Protein AF-A0A1F4KHC4-F1 (afdb_monomer)

pLDDT: mean 82.47, std 13.75, range [32.28, 97.25]

Foldseek 3Di:
DDPPDDPPDPPAPQVDWADAAPWIWGAHQVDQQRIWTWDFDDDDPDTDTDTLDTHGDNPVQWDDANRWIWGDDVLWIWIFGDADSDTDTFTERVCSQWAWQHKDPLDPFWIWTWTAGPVPRFIWIWIWGQPPDPHTIYTPDIHGDPDRYWQKEAEPQQWIWGQDQVRWIWIAGSVDDVGDTDIDDDPPGHPQWHWYADNVGIWTDDDHDIGHDDDDD

Structure (mmCIF, N/CA/C/O backbone):
data_AF-A0A1F4KHC4-F1
#
_entry.id   AF-A0A1F4KHC4-F1
#
loop_
_atom_site.group_PDB
_atom_site.id
_atom_site.type_symbol
_atom_site.label_atom_id
_atom_site.label_alt_id
_atom_site.label_comp_id
_atom_site.label_asym_id
_atom_site.label_entity_id
_atom_site.label_seq_id
_atom_site.pdbx_PDB_ins_code
_atom_site.Cartn_x
_atom_site.Cartn_y
_atom_site.Cartn_z
_atom_site.occupancy
_atom_site.B_iso_or_equiv
_atom_site.auth_seq_id
_atom_site.auth_comp_id
_atom_site.auth_asym_id
_atom_site.auth_atom_id
_atom_site.pdbx_PDB_model_num
ATOM 1 N N . MET A 1 1 ? 32.517 -24.350 -32.162 1.00 35.94 1 MET A N 1
ATOM 2 C CA . MET A 1 1 ? 32.656 -23.501 -30.960 1.00 35.94 1 MET A CA 1
ATOM 3 C C . MET A 1 1 ? 31.493 -22.526 -30.949 1.00 35.94 1 MET A C 1
ATOM 5 O O . MET A 1 1 ? 31.510 -21.567 -31.705 1.00 35.94 1 MET A O 1
ATOM 9 N N . SER A 1 2 ? 30.433 -22.849 -30.208 1.00 32.28 2 SER A N 1
ATOM 10 C CA . SER A 1 2 ? 29.243 -22.002 -30.092 1.00 32.28 2 SER A CA 1
ATOM 11 C C . SER A 1 2 ? 29.468 -21.023 -28.950 1.00 32.28 2 SER A C 1
ATOM 13 O O . SER A 1 2 ? 29.663 -21.449 -27.815 1.00 32.28 2 SER A O 1
ATOM 15 N N . THR A 1 3 ? 29.469 -19.733 -29.260 1.00 36.00 3 THR A N 1
ATOM 16 C CA . THR A 1 3 ? 29.490 -18.647 -28.284 1.00 36.00 3 THR A CA 1
ATOM 17 C C . THR A 1 3 ? 28.179 -18.666 -27.506 1.00 36.00 3 THR A C 1
ATOM 19 O O . THR A 1 3 ? 27.123 -18.272 -28.000 1.00 36.00 3 THR A O 1
ATOM 22 N N . THR A 1 4 ? 28.231 -19.179 -26.280 1.00 36.19 4 THR A N 1
ATOM 23 C CA . THR A 1 4 ? 27.180 -19.015 -25.278 1.00 36.19 4 THR A CA 1
ATOM 24 C C . THR A 1 4 ? 27.017 -17.515 -25.052 1.00 36.19 4 THR A C 1
ATOM 26 O O . THR A 1 4 ? 27.843 -16.891 -24.394 1.00 36.19 4 THR A O 1
ATOM 29 N N . LYS A 1 5 ? 25.997 -16.911 -25.677 1.00 40.94 5 LYS A N 1
ATOM 30 C CA . LYS A 1 5 ? 25.562 -15.549 -25.359 1.00 40.94 5 LYS A CA 1
ATOM 31 C C . LY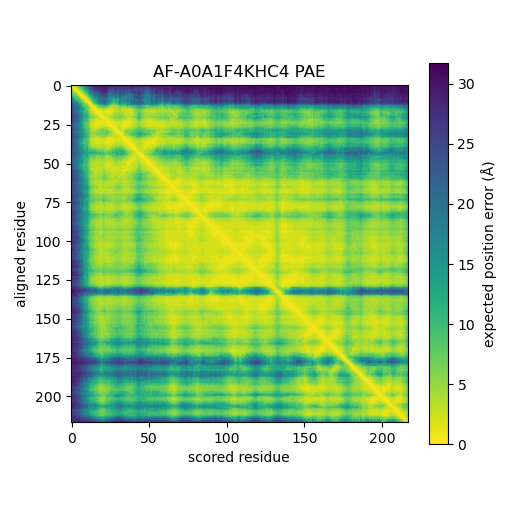S A 1 5 ? 25.334 -15.492 -23.859 1.00 40.94 5 LYS A C 1
ATOM 33 O O . LYS A 1 5 ? 24.564 -16.302 -23.348 1.00 40.94 5 LYS A O 1
ATOM 38 N N . ASP A 1 6 ? 26.015 -14.554 -23.213 1.00 37.38 6 ASP A N 1
ATOM 39 C CA . ASP A 1 6 ? 25.911 -14.237 -21.798 1.00 37.38 6 ASP A CA 1
ATOM 40 C C . ASP A 1 6 ? 24.452 -14.290 -21.338 1.00 37.38 6 ASP A C 1
ATOM 42 O O . ASP A 1 6 ? 23.679 -13.341 -21.507 1.00 37.38 6 ASP A O 1
ATOM 46 N N . ALA A 1 7 ? 24.064 -15.416 -20.740 1.00 39.28 7 ALA A N 1
ATOM 47 C CA . ALA A 1 7 ? 22.959 -15.414 -19.812 1.00 39.28 7 ALA A CA 1
ATOM 48 C C . ALA A 1 7 ? 23.415 -14.453 -18.719 1.00 39.28 7 ALA A C 1
ATOM 50 O O . ALA A 1 7 ? 24.353 -14.763 -17.986 1.00 39.28 7 ALA A O 1
ATOM 51 N N . LYS A 1 8 ? 22.826 -13.252 -18.682 1.00 39.12 8 LYS A N 1
ATOM 52 C CA . LYS A 1 8 ? 22.988 -12.310 -17.5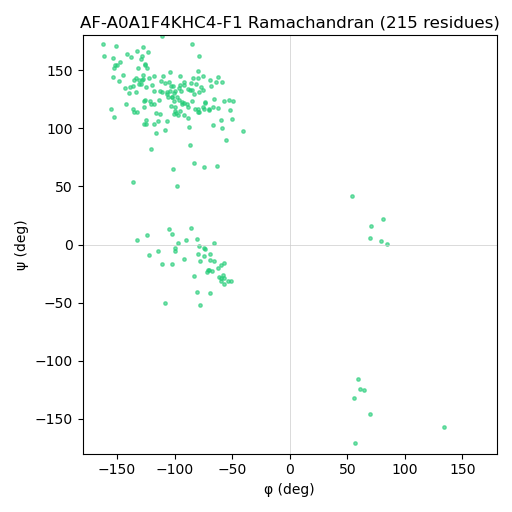77 1.00 39.12 8 LYS A CA 1
ATOM 53 C C . LYS A 1 8 ? 22.582 -13.055 -16.308 1.00 39.12 8 LYS A C 1
ATOM 55 O O . LYS A 1 8 ? 21.407 -13.096 -15.960 1.00 39.12 8 LYS A O 1
ATOM 60 N N . LEU A 1 9 ? 23.555 -13.704 -15.672 1.00 41.94 9 LEU A N 1
ATOM 61 C CA . LEU A 1 9 ? 23.448 -14.257 -14.335 1.00 41.94 9 LEU A CA 1
ATOM 62 C C . LEU A 1 9 ? 22.888 -13.133 -13.476 1.00 41.94 9 LEU A C 1
ATOM 64 O O . LEU A 1 9 ? 23.451 -12.038 -13.490 1.00 41.94 9 LEU A O 1
ATOM 68 N N . LEU A 1 10 ? 21.756 -13.381 -12.813 1.00 41.91 10 LEU A N 1
ATOM 69 C CA . LEU A 1 10 ? 21.112 -12.420 -11.922 1.00 41.91 10 LEU A CA 1
ATOM 70 C C . LEU A 1 10 ? 22.177 -11.884 -10.952 1.00 41.91 10 LEU A C 1
ATOM 72 O O . LEU A 1 10 ? 22.625 -12.636 -10.083 1.00 41.91 10 LEU A O 1
ATOM 76 N N . PRO A 1 11 ? 22.624 -10.621 -11.080 1.00 45.62 11 PRO A N 1
ATOM 77 C CA . PRO A 1 11 ? 23.615 -10.070 -10.180 1.00 45.62 11 PRO A CA 1
ATOM 78 C C . PRO A 1 11 ? 22.859 -9.595 -8.945 1.00 45.62 11 PRO A C 1
ATOM 80 O O . PRO A 1 11 ? 22.651 -8.403 -8.745 1.00 45.62 11 PRO A O 1
ATOM 83 N N . SER A 1 12 ? 22.342 -10.514 -8.138 1.00 52.56 12 SER A N 1
ATOM 84 C CA . SER A 1 12 ? 21.669 -10.105 -6.915 1.00 52.56 12 SER A CA 1
ATOM 85 C C . SER A 1 12 ? 21.751 -11.185 -5.859 1.00 52.56 12 SER A C 1
ATOM 87 O O . SER A 1 12 ? 21.047 -12.192 -5.922 1.00 52.56 12 SER A O 1
ATOM 89 N N . LEU A 1 13 ? 22.537 -10.902 -4.823 1.00 63.91 13 LEU A N 1
ATOM 90 C CA . LEU A 1 13 ? 22.270 -11.364 -3.465 1.00 63.91 13 LEU A CA 1
ATOM 91 C C . LEU A 1 13 ? 20.944 -10.725 -3.013 1.00 63.91 13 LEU A C 1
ATOM 93 O O . LEU A 1 13 ? 20.928 -9.808 -2.194 1.00 63.91 13 LEU A O 1
ATOM 97 N N . ALA A 1 14 ? 19.834 -11.121 -3.640 1.00 66.50 14 ALA A N 1
ATOM 98 C CA . ALA A 1 14 ? 18.511 -10.672 -3.253 1.00 66.50 14 ALA A CA 1
ATOM 99 C C . ALA A 1 14 ? 18.275 -11.166 -1.828 1.00 66.50 14 ALA A C 1
ATOM 101 O O . ALA A 1 14 ? 18.293 -12.365 -1.563 1.00 66.50 14 ALA A O 1
ATOM 102 N N . GLN A 1 15 ? 18.100 -10.234 -0.903 1.00 76.00 15 GLN A N 1
ATOM 103 C CA . GLN A 1 15 ? 17.900 -10.564 0.506 1.00 76.00 15 GLN A CA 1
ATOM 104 C C . GLN A 1 15 ? 16.440 -10.904 0.783 1.00 76.00 15 GLN A C 1
ATOM 106 O O . GLN A 1 15 ? 16.130 -11.640 1.716 1.00 76.00 15 GLN A O 1
ATOM 111 N N . ARG A 1 16 ? 15.534 -10.343 -0.023 1.00 79.44 16 ARG A N 1
ATOM 112 C CA . ARG A 1 16 ? 14.096 -10.527 0.114 1.00 79.44 16 ARG A CA 1
ATOM 113 C C . ARG A 1 16 ? 13.425 -10.462 -1.250 1.00 79.44 16 ARG A C 1
ATOM 115 O O . ARG A 1 16 ? 13.773 -9.620 -2.077 1.00 79.44 16 ARG A O 1
ATOM 122 N N . LEU A 1 17 ? 12.432 -11.322 -1.446 1.00 84.69 17 LEU A N 1
ATOM 123 C CA . LEU A 1 17 ? 11.448 -11.186 -2.513 1.00 84.69 17 LEU A CA 1
ATOM 124 C C . LEU A 1 17 ? 10.204 -10.509 -1.947 1.00 84.69 17 LEU A C 1
ATOM 126 O O . LEU A 1 17 ? 9.748 -10.844 -0.851 1.00 84.69 17 LEU A O 1
ATOM 130 N N . VAL A 1 18 ? 9.683 -9.536 -2.680 1.00 82.25 18 VAL A N 1
ATOM 131 C CA . VAL A 1 18 ? 8.473 -8.803 -2.316 1.00 82.25 18 VAL A CA 1
ATOM 132 C C . VAL A 1 18 ? 7.551 -8.761 -3.516 1.00 82.25 18 VAL A C 1
ATOM 134 O O . VAL A 1 18 ? 7.991 -8.634 -4.657 1.00 82.25 18 VAL A O 1
ATOM 137 N N . THR A 1 19 ? 6.262 -8.892 -3.261 1.00 77.69 19 THR A N 1
ATOM 138 C CA . THR A 1 19 ? 5.235 -8.697 -4.275 1.00 77.69 19 THR A CA 1
ATOM 139 C C . THR A 1 19 ? 4.639 -7.322 -4.078 1.00 77.69 19 THR A C 1
ATOM 141 O O . THR A 1 19 ? 4.332 -6.959 -2.947 1.00 77.69 19 THR A O 1
ATOM 144 N N . PHE A 1 20 ? 4.435 -6.587 -5.164 1.00 76.75 20 PHE A N 1
ATOM 145 C CA . PHE A 1 20 ? 3.538 -5.442 -5.156 1.00 76.75 20 PHE A CA 1
ATOM 146 C C . PHE A 1 20 ? 2.408 -5.709 -6.143 1.00 76.75 20 PHE A C 1
ATOM 148 O O . PHE A 1 20 ? 2.602 -5.651 -7.359 1.00 76.75 20 PHE A O 1
ATOM 155 N N . GLY A 1 21 ? 1.234 -6.061 -5.619 1.00 71.69 21 GLY A N 1
ATOM 156 C CA . GLY A 1 21 ? 0.147 -6.576 -6.451 1.00 71.69 21 GLY A CA 1
ATOM 157 C C . GLY A 1 21 ? 0.568 -7.865 -7.167 1.00 71.69 21 GLY A C 1
ATOM 158 O O . GLY A 1 21 ? 1.004 -8.816 -6.524 1.00 71.69 21 GLY A O 1
ATOM 159 N N . ASN A 1 22 ? 0.465 -7.888 -8.497 1.00 73.62 22 ASN A N 1
ATOM 160 C CA . ASN A 1 22 ? 0.824 -9.032 -9.346 1.00 73.62 22 ASN A CA 1
ATOM 161 C C . ASN A 1 22 ? 2.290 -9.023 -9.833 1.00 73.62 22 ASN A C 1
ATOM 163 O O . ASN A 1 22 ? 2.680 -9.890 -10.614 1.00 73.62 22 ASN A O 1
ATOM 167 N N . ARG A 1 23 ? 3.106 -8.056 -9.396 1.00 82.75 23 ARG A N 1
ATOM 168 C CA . ARG A 1 23 ? 4.507 -7.903 -9.816 1.00 82.75 23 ARG A CA 1
ATOM 169 C C . ARG A 1 23 ? 5.453 -8.404 -8.728 1.00 82.75 23 ARG A C 1
ATOM 171 O O . ARG A 1 23 ? 5.263 -8.101 -7.548 1.00 82.75 23 ARG A O 1
ATOM 178 N N . LEU A 1 24 ? 6.483 -9.146 -9.131 1.00 87.06 24 LEU A N 1
ATOM 179 C CA . LEU A 1 24 ? 7.512 -9.686 -8.244 1.00 87.06 24 LEU A CA 1
ATOM 180 C C . LEU A 1 24 ? 8.766 -8.814 -8.292 1.00 87.06 24 LEU A C 1
ATOM 182 O O . LEU A 1 24 ? 9.274 -8.500 -9.367 1.00 87.06 24 LEU A O 1
ATOM 186 N N . PHE A 1 25 ? 9.299 -8.472 -7.125 1.00 88.06 25 PHE A N 1
ATOM 187 C CA . PHE A 1 25 ? 10.515 -7.687 -6.990 1.00 88.06 25 PHE A CA 1
ATOM 188 C C . PHE A 1 25 ? 11.523 -8.383 -6.077 1.00 88.06 25 PHE A C 1
ATOM 190 O O . PHE A 1 25 ? 11.174 -8.954 -5.044 1.00 88.06 25 PHE A O 1
ATOM 197 N N . ALA A 1 26 ? 12.796 -8.281 -6.436 1.00 88.69 26 ALA A N 1
ATOM 198 C CA . ALA A 1 26 ? 13.925 -8.564 -5.570 1.00 88.69 26 ALA A CA 1
ATOM 199 C C . ALA A 1 26 ? 14.412 -7.276 -4.906 1.00 88.69 26 ALA A C 1
ATOM 201 O O . ALA A 1 26 ? 14.653 -6.268 -5.575 1.00 88.69 26 ALA A O 1
ATOM 202 N N . VAL A 1 27 ? 14.603 -7.344 -3.590 1.00 85.56 27 VAL A N 1
ATOM 203 C CA . VAL A 1 27 ? 15.218 -6.284 -2.795 1.00 85.56 27 VAL A CA 1
ATOM 204 C C . VAL A 1 27 ? 16.667 -6.659 -2.481 1.00 85.56 27 VAL A C 1
ATOM 206 O O . VAL A 1 27 ? 16.944 -7.739 -1.952 1.00 85.56 27 VAL A O 1
ATOM 209 N N . ASN A 1 28 ? 17.595 -5.757 -2.793 1.00 84.94 28 ASN A N 1
ATOM 210 C CA . ASN A 1 28 ? 19.027 -5.897 -2.548 1.00 84.94 28 ASN A CA 1
ATOM 211 C C . ASN A 1 28 ? 19.547 -4.682 -1.763 1.00 84.94 28 ASN A C 1
ATOM 213 O O . ASN A 1 28 ? 19.759 -3.617 -2.336 1.00 84.94 28 ASN A O 1
ATOM 217 N N . ALA A 1 29 ? 19.801 -4.836 -0.460 1.00 75.44 29 ALA A N 1
ATOM 218 C CA . ALA A 1 29 ? 20.296 -3.733 0.367 1.00 75.44 29 ALA A CA 1
ATOM 219 C C . ALA A 1 29 ? 21.769 -3.359 0.144 1.00 75.44 29 ALA A C 1
ATOM 221 O O . ALA A 1 29 ? 22.242 -2.408 0.759 1.00 75.44 29 ALA A O 1
ATOM 222 N N . HIS A 1 30 ? 22.500 -4.095 -0.694 1.00 76.94 30 HIS A N 1
ATOM 223 C CA . HIS A 1 30 ? 23.903 -3.819 -1.015 1.00 76.94 30 HIS A CA 1
ATOM 224 C C . HIS A 1 30 ? 24.079 -3.147 -2.381 1.00 76.94 30 HIS A C 1
ATOM 226 O O . HIS A 1 30 ? 25.202 -3.028 -2.865 1.00 76.94 30 HIS A O 1
ATOM 232 N N . SER A 1 31 ? 22.985 -2.726 -3.016 1.00 77.69 31 SER A N 1
ATOM 233 C CA . SER A 1 31 ? 23.010 -2.026 -4.296 1.00 77.69 31 SER A CA 1
ATOM 234 C C . SER A 1 31 ? 22.334 -0.667 -4.175 1.00 77.69 31 SER A C 1
ATOM 236 O O . SER A 1 31 ? 21.315 -0.511 -3.505 1.00 77.69 31 SER A O 1
ATOM 238 N N . ASP A 1 32 ? 22.891 0.305 -4.887 1.00 70.38 32 ASP A N 1
ATOM 239 C CA . ASP A 1 32 ? 22.252 1.582 -5.183 1.00 70.38 32 ASP A CA 1
ATOM 240 C C . ASP A 1 32 ? 20.935 1.394 -5.952 1.00 70.38 32 ASP A C 1
ATOM 242 O O . ASP A 1 32 ? 20.012 2.174 -5.751 1.00 70.38 32 ASP A O 1
ATOM 246 N N . ARG A 1 33 ? 20.808 0.322 -6.749 1.00 73.56 33 ARG A N 1
ATOM 247 C CA . ARG A 1 33 ? 19.589 -0.141 -7.435 1.00 73.56 33 ARG A CA 1
ATOM 248 C C . ARG A 1 33 ? 18.887 -1.267 -6.677 1.00 73.56 33 ARG A C 1
ATOM 250 O O . ARG A 1 33 ? 18.579 -2.326 -7.229 1.00 73.56 33 ARG A O 1
ATOM 257 N N . GLY A 1 34 ? 18.660 -1.042 -5.389 1.00 81.94 34 GLY A N 1
ATOM 258 C CA . GLY A 1 34 ? 18.196 -2.063 -4.459 1.00 81.94 34 GLY A CA 1
ATOM 259 C C 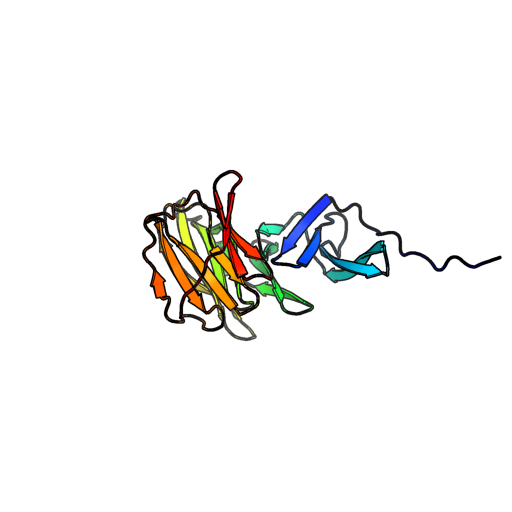. GLY A 1 34 ? 16.791 -2.624 -4.689 1.00 81.94 34 GLY A C 1
ATOM 260 O O . GLY A 1 34 ? 16.385 -3.474 -3.906 1.00 81.94 34 GLY A O 1
ATOM 261 N N . LEU A 1 35 ? 16.048 -2.204 -5.720 1.00 87.56 35 LEU A N 1
ATOM 262 C CA . LEU A 1 35 ? 14.750 -2.774 -6.091 1.00 87.56 35 LEU A CA 1
ATOM 263 C C . LEU A 1 35 ? 14.770 -3.187 -7.563 1.00 87.56 35 LEU A C 1
ATOM 265 O O . LEU A 1 35 ? 14.940 -2.349 -8.445 1.00 87.56 35 LEU A O 1
ATOM 269 N N . THR A 1 36 ? 14.585 -4.475 -7.830 1.00 88.38 36 THR A N 1
ATOM 270 C CA . THR A 1 36 ? 14.615 -5.049 -9.181 1.00 88.38 36 THR A CA 1
ATOM 271 C C . THR A 1 36 ? 13.335 -5.818 -9.456 1.00 88.38 36 THR A C 1
ATOM 273 O O . THR A 1 36 ? 13.012 -6.732 -8.709 1.00 88.38 36 THR A O 1
ATOM 276 N N . GLU A 1 37 ? 12.614 -5.482 -10.521 1.00 90.00 37 GLU A N 1
ATOM 277 C CA . GLU A 1 37 ? 11.453 -6.257 -10.964 1.00 90.00 37 GLU A CA 1
ATOM 278 C C . GLU A 1 37 ? 11.900 -7.505 -11.724 1.00 90.00 37 GLU A C 1
ATOM 280 O O . GLU A 1 37 ? 12.718 -7.438 -12.650 1.00 90.00 37 GLU A O 1
ATOM 285 N N . ILE A 1 38 ? 11.318 -8.637 -11.340 1.00 89.31 38 ILE A N 1
ATOM 286 C CA . ILE A 1 38 ? 11.514 -9.934 -11.973 1.00 89.31 38 ILE A CA 1
ATOM 287 C C . ILE A 1 38 ? 10.320 -10.189 -12.892 1.00 89.31 38 ILE A C 1
ATOM 289 O O . ILE A 1 38 ? 9.182 -10.280 -12.430 1.00 89.31 38 ILE A O 1
ATOM 293 N N . ALA A 1 39 ? 10.584 -10.325 -14.188 1.00 87.19 39 ALA A N 1
ATOM 294 C CA . ALA A 1 39 ? 9.620 -10.850 -15.142 1.00 87.19 39 ALA A CA 1
ATOM 295 C C . ALA A 1 39 ? 9.665 -12.382 -15.142 1.00 87.19 39 ALA A C 1
ATOM 297 O O . ALA A 1 39 ? 10.724 -12.998 -14.985 1.00 87.19 39 ALA A O 1
ATOM 298 N N . VAL A 1 40 ? 8.486 -12.982 -15.293 1.00 85.62 40 VAL A N 1
ATOM 299 C CA . VAL A 1 40 ? 8.287 -14.428 -15.365 1.00 85.62 40 VAL A CA 1
ATOM 300 C C . VAL A 1 40 ? 7.732 -14.727 -16.749 1.00 85.62 40 VAL A C 1
ATOM 302 O O . VAL A 1 40 ? 6.533 -14.592 -16.985 1.00 85.62 40 VAL A O 1
ATOM 305 N N . ASP A 1 41 ? 8.617 -15.098 -17.668 1.00 82.75 41 ASP A N 1
ATOM 306 C CA . ASP A 1 41 ? 8.282 -15.257 -19.079 1.00 82.75 41 ASP A CA 1
ATOM 307 C C . ASP A 1 41 ? 8.208 -16.750 -19.448 1.00 82.75 41 ASP A C 1
ATOM 309 O O . ASP A 1 41 ? 9.166 -17.497 -19.202 1.00 82.75 41 ASP A O 1
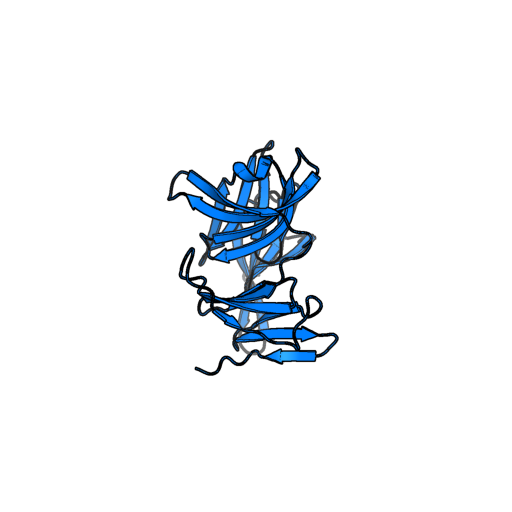ATOM 313 N N . PRO A 1 42 ? 7.102 -17.226 -20.049 1.00 82.69 42 PRO A N 1
ATOM 314 C CA . PRO A 1 42 ? 7.044 -18.572 -20.600 1.00 82.69 42 PRO A CA 1
ATOM 315 C C . PRO A 1 42 ? 7.862 -18.638 -21.898 1.00 82.69 42 PRO A C 1
ATOM 317 O O . PRO A 1 42 ? 7.588 -17.932 -22.867 1.00 82.69 42 PRO A O 1
ATOM 320 N N . MET A 1 43 ? 8.856 -19.521 -21.941 1.00 81.75 43 MET A N 1
ATOM 321 C CA . MET A 1 43 ? 9.698 -19.786 -23.107 1.00 81.75 43 MET A CA 1
ATOM 322 C C . MET A 1 43 ? 9.567 -21.260 -23.512 1.00 81.75 43 MET A C 1
ATOM 324 O O . MET A 1 43 ? 10.371 -22.119 -23.141 1.00 81.75 43 MET A O 1
ATOM 328 N N . GLY A 1 44 ? 8.507 -21.560 -24.269 1.00 84.19 44 GLY A N 1
ATOM 329 C CA . GLY A 1 44 ? 8.150 -22.931 -24.640 1.00 84.19 44 GLY A CA 1
ATOM 330 C C . GLY A 1 44 ? 7.763 -23.755 -23.402 1.00 84.19 44 GLY A C 1
ATOM 331 O O . GLY A 1 44 ? 6.880 -23.324 -22.664 1.00 84.19 44 GLY A O 1
ATOM 332 N N . PRO A 1 45 ? 8.396 -24.917 -23.143 1.00 87.56 45 PRO A N 1
ATOM 333 C CA . PRO A 1 45 ? 8.126 -25.718 -21.945 1.00 87.56 45 PRO A CA 1
ATOM 334 C C . PRO A 1 45 ? 8.815 -25.184 -20.676 1.00 87.56 45 PRO A C 1
ATOM 336 O O . PRO A 1 45 ? 8.681 -25.786 -19.612 1.00 87.56 45 PRO A O 1
ATOM 339 N N . HIS A 1 46 ? 9.586 -24.098 -20.769 1.00 83.06 46 HIS A N 1
ATOM 340 C CA . HIS A 1 46 ? 10.360 -23.556 -19.657 1.00 83.06 46 HIS A CA 1
ATOM 341 C C . HIS A 1 46 ? 9.789 -22.225 -19.173 1.00 83.06 46 HIS A C 1
ATOM 343 O O . HIS A 1 46 ? 9.352 -21.403 -19.972 1.00 83.06 46 HIS A O 1
ATOM 349 N N . THR A 1 47 ? 9.870 -21.982 -17.868 1.00 84.88 47 THR A N 1
ATOM 350 C CA . THR A 1 47 ? 9.665 -20.653 -17.285 1.00 84.88 47 THR A CA 1
ATOM 351 C C . THR A 1 47 ? 11.024 -20.001 -17.091 1.00 84.88 47 THR A C 1
ATOM 353 O O . THR A 1 47 ? 11.893 -20.569 -16.427 1.00 84.88 47 THR A O 1
ATOM 356 N N . VAL A 1 48 ? 11.214 -18.817 -17.665 1.00 85.81 48 VAL A N 1
ATOM 357 C CA . VAL A 1 48 ? 12.446 -18.040 -17.528 1.00 85.81 48 VAL A CA 1
ATOM 358 C C . VAL A 1 48 ? 12.179 -16.854 -16.612 1.00 85.81 48 VAL A C 1
ATOM 360 O O . VAL A 1 48 ? 11.205 -16.127 -16.787 1.00 85.81 48 VAL A O 1
ATOM 363 N N . LEU A 1 49 ? 13.058 -16.661 -15.629 1.00 85.75 49 LEU A N 1
ATOM 364 C CA . LEU A 1 49 ? 13.074 -15.461 -14.800 1.00 85.75 49 LEU A CA 1
ATOM 365 C C . LEU A 1 49 ? 14.056 -14.467 -15.409 1.00 85.75 49 LEU A C 1
ATOM 367 O O . LEU A 1 49 ? 15.233 -14.788 -15.590 1.00 85.75 49 LEU A O 1
ATOM 371 N N . SER A 1 50 ? 13.581 -13.268 -15.724 1.00 85.88 50 SER A N 1
ATOM 372 C CA . SER A 1 50 ? 14.398 -12.206 -16.303 1.00 85.88 50 SER A CA 1
ATOM 373 C C . SER A 1 50 ? 14.289 -10.927 -15.473 1.00 85.88 50 SER A C 1
ATOM 375 O O . SER A 1 50 ? 13.327 -10.715 -14.736 1.00 85.88 50 SER A O 1
ATOM 377 N N . VAL A 1 51 ? 15.308 -10.069 -15.544 1.00 86.81 51 VAL A N 1
ATOM 378 C CA . VAL A 1 51 ? 15.231 -8.732 -14.942 1.00 86.81 51 VAL A CA 1
ATOM 379 C C . VAL A 1 51 ? 14.506 -7.819 -15.913 1.00 86.81 51 VAL A C 1
ATOM 381 O O . VAL A 1 51 ? 15.026 -7.551 -16.997 1.00 86.81 51 VAL A O 1
ATOM 384 N N . ARG A 1 52 ? 13.342 -7.308 -15.506 1.00 85.88 52 ARG A N 1
ATOM 385 C CA . ARG A 1 52 ? 12.589 -6.345 -16.313 1.00 85.88 52 ARG A CA 1
ATOM 386 C C . ARG A 1 52 ? 13.194 -4.949 -16.207 1.00 85.88 52 ARG A C 1
ATOM 388 O O . ARG A 1 52 ? 13.500 -4.328 -17.220 1.00 85.88 52 ARG A O 1
ATOM 395 N N . ALA A 1 53 ? 13.387 -4.472 -14.979 1.00 86.94 53 ALA A N 1
ATOM 396 C CA . ALA A 1 53 ? 13.967 -3.167 -14.675 1.00 86.94 53 ALA A CA 1
ATOM 397 C C . ALA A 1 53 ? 14.473 -3.110 -13.223 1.00 86.94 53 ALA A C 1
ATOM 399 O O . ALA A 1 53 ? 14.064 -3.914 -12.385 1.00 86.94 53 ALA A O 1
ATOM 400 N N . SER A 1 54 ? 15.340 -2.139 -12.923 1.00 86.56 54 SER A N 1
ATOM 401 C CA . SER A 1 54 ? 15.837 -1.878 -11.566 1.00 86.56 54 SER A CA 1
ATOM 402 C C . SER A 1 54 ? 15.810 -0.385 -11.261 1.00 86.56 54 SER A C 1
ATOM 404 O O . SER A 1 54 ? 16.162 0.428 -12.119 1.00 86.56 54 SER A O 1
ATOM 406 N N . TRP A 1 55 ? 15.456 -0.032 -10.027 1.00 85.81 55 TRP A N 1
ATOM 407 C CA . TRP A 1 55 ? 15.336 1.349 -9.561 1.00 85.81 55 TRP A CA 1
ATOM 408 C C . TRP A 1 55 ? 16.213 1.611 -8.341 1.00 85.81 55 TRP A C 1
ATOM 410 O O . TRP A 1 55 ? 16.453 0.690 -7.551 1.00 85.81 55 TRP A O 1
ATOM 420 N N . PRO A 1 56 ? 16.656 2.868 -8.152 1.00 82.12 56 PRO A N 1
ATOM 421 C CA . PRO A 1 56 ? 17.280 3.272 -6.910 1.00 82.12 56 PRO A CA 1
ATOM 422 C C . PRO A 1 56 ? 16.358 3.036 -5.716 1.00 82.12 56 PRO A C 1
ATOM 424 O O . PRO A 1 56 ? 15.230 3.526 -5.695 1.00 82.12 56 PRO A O 1
ATOM 427 N N . PHE A 1 57 ? 16.826 2.267 -4.735 1.00 83.44 57 PHE A N 1
ATOM 428 C CA . PHE A 1 57 ? 16.033 1.917 -3.559 1.00 83.44 57 PHE A CA 1
ATOM 429 C C . PHE A 1 57 ? 16.939 1.589 -2.379 1.00 83.44 57 PHE A C 1
ATOM 431 O O . PHE A 1 57 ? 17.690 0.613 -2.397 1.00 83.44 57 PHE A O 1
ATOM 438 N N . LEU A 1 58 ? 16.848 2.401 -1.330 1.00 81.94 58 LEU A N 1
ATOM 439 C CA . LEU A 1 58 ? 17.616 2.212 -0.107 1.00 81.94 58 LEU A CA 1
ATOM 440 C C . LEU A 1 58 ? 16.862 1.261 0.819 1.00 81.94 58 LEU A C 1
ATOM 442 O O . LEU A 1 58 ? 16.114 1.688 1.697 1.00 81.94 58 LEU A O 1
ATOM 446 N N . ALA A 1 59 ? 17.060 -0.042 0.621 1.00 80.81 59 ALA A N 1
ATOM 447 C CA . ALA A 1 59 ? 16.323 -1.075 1.347 1.00 80.81 59 ALA A CA 1
ATOM 448 C C . ALA A 1 59 ? 16.458 -0.972 2.877 1.00 80.81 59 ALA A C 1
ATOM 450 O O . ALA A 1 59 ? 15.498 -1.236 3.589 1.00 80.81 59 ALA A O 1
ATOM 451 N N . GLN A 1 60 ? 17.619 -0.545 3.386 1.00 81.94 60 GLN A N 1
ATOM 452 C CA . GLN A 1 60 ? 17.849 -0.389 4.832 1.00 81.94 60 GLN A CA 1
ATOM 453 C C . GLN A 1 60 ? 17.083 0.791 5.445 1.00 81.94 60 GLN A C 1
ATOM 455 O O . GLN A 1 60 ? 16.841 0.809 6.647 1.00 81.94 60 GLN A O 1
ATOM 460 N N . ALA A 1 61 ? 16.704 1.768 4.621 1.00 84.00 61 ALA A N 1
ATOM 461 C CA . ALA A 1 61 ? 15.948 2.953 5.017 1.00 84.00 61 ALA A CA 1
ATOM 462 C C . ALA A 1 61 ? 14.475 2.868 4.580 1.00 84.00 61 ALA A C 1
ATOM 464 O O . ALA A 1 61 ? 13.771 3.877 4.575 1.00 84.00 61 ALA A O 1
ATOM 465 N N . SER A 1 62 ? 14.021 1.678 4.171 1.00 88.50 62 SER A N 1
ATOM 466 C CA . SER A 1 62 ? 12.686 1.474 3.620 1.00 88.50 62 SER A CA 1
ATOM 467 C C . SER A 1 62 ? 11.917 0.396 4.371 1.00 88.50 62 SER A C 1
ATOM 469 O O . SER A 1 62 ? 12.414 -0.705 4.603 1.00 88.50 62 SER A O 1
ATOM 471 N N . THR A 1 63 ? 10.656 0.681 4.669 1.00 89.19 63 THR A N 1
ATOM 472 C CA . THR A 1 63 ? 9.689 -0.304 5.155 1.00 89.19 63 THR A CA 1
ATOM 473 C C . THR A 1 63 ? 8.841 -0.775 3.983 1.00 89.19 63 THR A C 1
ATOM 475 O O . THR A 1 63 ? 8.266 0.043 3.267 1.00 89.19 63 THR A O 1
ATOM 478 N N . VAL A 1 64 ? 8.761 -2.089 3.774 1.00 87.19 64 VAL A N 1
ATOM 479 C CA . VAL A 1 64 ? 8.001 -2.683 2.665 1.00 87.19 64 VAL A CA 1
ATOM 480 C C . VAL A 1 64 ? 6.667 -3.232 3.161 1.00 87.19 64 VAL A C 1
ATOM 482 O O . VAL A 1 64 ? 6.650 -4.062 4.070 1.00 87.19 64 VAL A O 1
ATOM 485 N N . PHE A 1 65 ? 5.588 -2.810 2.508 1.00 89.12 65 PHE A N 1
ATOM 486 C CA . PHE A 1 65 ? 4.205 -3.234 2.724 1.00 89.12 65 PHE A CA 1
ATOM 487 C C . PHE A 1 65 ? 3.689 -4.056 1.531 1.00 89.12 65 PHE A C 1
ATOM 489 O O . PHE A 1 65 ? 4.407 -4.271 0.554 1.00 89.12 65 PHE A O 1
ATOM 496 N N . ALA A 1 66 ? 2.441 -4.527 1.602 1.00 83.38 66 ALA A N 1
ATOM 497 C CA . ALA A 1 66 ? 1.881 -5.485 0.643 1.00 83.38 66 ALA A CA 1
ATOM 498 C C . ALA A 1 66 ? 1.870 -4.999 -0.820 1.00 83.38 66 ALA A C 1
ATOM 500 O O . ALA A 1 66 ? 1.980 -5.802 -1.743 1.00 83.38 66 ALA A O 1
ATOM 501 N N . THR A 1 67 ? 1.721 -3.695 -1.058 1.00 88.06 67 THR A N 1
ATOM 502 C CA . THR A 1 67 ? 1.603 -3.135 -2.420 1.00 88.06 67 THR A CA 1
ATOM 503 C C . THR A 1 67 ? 2.502 -1.927 -2.667 1.00 88.06 67 THR A C 1
ATOM 505 O O . THR A 1 67 ? 2.397 -1.286 -3.709 1.00 88.06 67 THR A O 1
ATOM 508 N N . MET A 1 68 ? 3.335 -1.566 -1.695 1.00 91.00 68 MET A N 1
ATOM 509 C CA . MET A 1 68 ? 4.167 -0.368 -1.737 1.00 91.00 68 MET A CA 1
ATOM 510 C C . MET A 1 68 ? 5.299 -0.453 -0.718 1.00 91.00 68 MET A C 1
ATOM 512 O O . MET A 1 68 ? 5.311 -1.328 0.145 1.00 91.00 68 MET A O 1
ATOM 516 N N . ALA A 1 69 ? 6.219 0.501 -0.761 1.00 91.69 69 ALA A N 1
ATOM 517 C CA . ALA A 1 69 ? 7.163 0.732 0.323 1.00 91.69 69 ALA A CA 1
ATOM 518 C C . ALA A 1 69 ? 7.161 2.204 0.743 1.00 91.69 69 ALA A C 1
ATOM 520 O O . ALA A 1 69 ? 6.702 3.077 0.007 1.00 91.69 69 ALA A O 1
ATOM 521 N N . VAL A 1 70 ? 7.680 2.477 1.935 1.00 92.88 70 VAL A N 1
ATOM 522 C CA . VAL A 1 70 ? 7.938 3.832 2.423 1.00 92.88 70 VAL A CA 1
ATOM 523 C C . VAL A 1 70 ? 9.411 3.951 2.745 1.00 92.88 70 VAL A C 1
ATOM 525 O O . VAL A 1 70 ? 9.937 3.170 3.533 1.00 92.88 70 VAL A O 1
ATOM 528 N N . PHE A 1 71 ? 10.056 4.921 2.116 1.00 90.25 71 PHE A N 1
ATOM 529 C CA . PHE A 1 71 ? 11.457 5.264 2.296 1.00 90.25 71 PHE A CA 1
ATOM 530 C C . PHE A 1 71 ? 11.558 6.534 3.145 1.00 90.25 71 PHE A C 1
ATOM 532 O O . PHE A 1 71 ? 10.859 7.507 2.869 1.00 90.25 71 PHE A O 1
ATOM 539 N N . ASP A 1 72 ? 12.418 6.540 4.163 1.00 89.06 72 ASP A N 1
ATOM 540 C CA . ASP A 1 72 ? 12.709 7.733 4.965 1.00 89.06 72 ASP A CA 1
ATOM 541 C C . ASP A 1 72 ? 14.067 8.332 4.571 1.00 89.06 72 ASP A C 1
ATOM 543 O O . ASP A 1 72 ? 15.111 7.686 4.686 1.00 89.06 72 ASP A O 1
ATOM 547 N N . ALA A 1 73 ? 14.050 9.583 4.108 1.00 88.00 73 ALA A N 1
ATOM 548 C CA . ALA A 1 73 ? 15.247 10.364 3.830 1.00 88.00 73 ALA A CA 1
ATOM 549 C C . ALA A 1 73 ? 15.406 11.467 4.879 1.00 88.00 73 ALA A C 1
ATOM 551 O O . ALA A 1 73 ? 14.793 12.531 4.767 1.00 88.00 73 ALA A O 1
ATOM 552 N N . LEU A 1 74 ? 16.255 11.229 5.882 1.00 88.00 74 LEU A N 1
ATOM 553 C CA . LEU A 1 74 ? 16.583 12.209 6.928 1.00 88.00 74 LEU A CA 1
ATOM 554 C C . LEU A 1 74 ? 15.330 12.766 7.640 1.00 88.00 74 LEU A C 1
ATOM 556 O O . LEU A 1 74 ? 15.220 13.968 7.878 1.00 88.00 74 LEU A O 1
ATOM 560 N N . GLY A 1 75 ? 14.362 11.900 7.944 1.00 86.94 75 GLY A N 1
ATOM 561 C CA . GLY A 1 75 ? 13.088 12.252 8.575 1.00 86.94 75 GLY A CA 1
ATOM 562 C C . GLY A 1 75 ? 12.002 12.718 7.604 1.00 86.94 75 GLY A C 1
ATOM 563 O O . GLY A 1 75 ? 10.902 13.058 8.039 1.00 86.94 75 GLY A O 1
ATOM 564 N N . THR A 1 76 ? 12.286 12.756 6.297 1.00 91.06 76 THR A N 1
ATOM 565 C CA . THR A 1 76 ? 11.284 13.033 5.262 1.00 91.06 76 THR A CA 1
ATOM 566 C C . THR A 1 76 ? 10.838 11.727 4.604 1.00 91.06 76 THR A C 1
ATOM 568 O O . THR A 1 76 ? 11.626 11.124 3.874 1.00 91.06 76 THR A O 1
ATOM 571 N N . PRO A 1 77 ? 9.583 11.295 4.798 1.00 93.38 77 PRO A N 1
ATOM 572 C CA . PRO A 1 77 ? 9.069 10.080 4.179 1.00 93.38 77 PRO A CA 1
ATOM 573 C C . PRO A 1 77 ? 8.660 10.281 2.711 1.00 93.38 77 PRO A C 1
ATOM 575 O O . PRO A 1 77 ? 8.082 11.304 2.325 1.00 93.38 77 PRO A O 1
ATOM 578 N N . PHE A 1 78 ? 8.913 9.249 1.910 1.00 93.06 78 PHE A N 1
ATOM 579 C CA . PHE A 1 78 ? 8.551 9.115 0.502 1.00 93.06 78 PHE A CA 1
ATOM 580 C C . PHE A 1 78 ? 7.846 7.776 0.272 1.00 93.06 78 PHE A C 1
ATOM 582 O O . PHE A 1 78 ? 8.279 6.742 0.782 1.00 93.06 78 PHE A O 1
ATOM 589 N N . LEU A 1 79 ? 6.779 7.781 -0.522 1.00 93.62 79 LEU A N 1
ATOM 590 C CA . LEU A 1 79 ? 6.097 6.566 -0.957 1.00 93.62 79 LEU A CA 1
ATOM 591 C C . LEU A 1 79 ? 6.778 6.026 -2.208 1.00 93.62 79 LEU A C 1
ATOM 593 O O . LEU A 1 79 ? 7.010 6.774 -3.153 1.00 93.62 79 LEU A O 1
ATOM 597 N N . VAL A 1 80 ? 7.047 4.726 -2.223 1.00 91.06 80 VAL A N 1
ATOM 598 C CA . VAL A 1 80 ? 7.566 3.982 -3.371 1.00 91.06 80 VAL A CA 1
ATOM 599 C C . VAL A 1 80 ? 6.424 3.134 -3.922 1.00 91.06 80 VAL A C 1
ATOM 601 O O . VAL A 1 80 ? 6.009 2.153 -3.300 1.00 91.06 80 VAL A O 1
ATOM 604 N N . LEU A 1 81 ? 5.890 3.552 -5.069 1.00 90.19 81 LEU A N 1
ATOM 605 C CA . LEU A 1 81 ? 4.635 3.063 -5.637 1.00 90.19 81 LEU A CA 1
ATOM 606 C C . LEU A 1 81 ? 4.872 2.452 -7.026 1.00 90.19 81 LEU A C 1
ATOM 608 O O . LEU A 1 81 ? 5.319 3.157 -7.934 1.00 90.19 81 LEU A O 1
ATOM 612 N N . PRO A 1 82 ? 4.555 1.170 -7.250 1.00 84.75 82 PRO A N 1
ATOM 613 C CA . PRO A 1 82 ? 4.549 0.610 -8.595 1.00 84.75 82 PRO A CA 1
ATOM 614 C C . PRO A 1 82 ? 3.380 1.202 -9.393 1.00 84.75 82 PRO A C 1
ATOM 616 O O . PRO A 1 82 ? 2.218 0.985 -9.062 1.00 84.75 82 PRO A O 1
ATOM 619 N N . ALA A 1 83 ? 3.681 1.939 -10.462 1.00 82.25 83 ALA A N 1
ATOM 620 C CA . ALA A 1 83 ? 2.686 2.621 -11.286 1.00 82.25 83 ALA A CA 1
ATOM 621 C C . ALA A 1 83 ? 2.947 2.363 -12.776 1.00 82.25 83 ALA A C 1
ATOM 623 O O . ALA A 1 83 ? 3.967 2.795 -13.325 1.00 82.25 83 ALA A O 1
ATOM 624 N N . GLY A 1 84 ? 2.019 1.654 -13.428 1.00 80.19 84 GLY A N 1
ATOM 625 C CA . GLY A 1 84 ? 2.212 1.170 -14.797 1.00 80.19 84 GLY A CA 1
ATOM 626 C C . GLY A 1 84 ? 3.488 0.331 -14.906 1.00 80.19 84 GLY A C 1
ATOM 627 O O . GLY A 1 84 ? 3.765 -0.498 -14.041 1.00 80.19 84 GLY A O 1
ATOM 628 N N . ASP A 1 85 ? 4.311 0.619 -15.912 1.00 80.50 85 ASP A N 1
ATOM 629 C CA . ASP A 1 85 ? 5.613 -0.028 -16.135 1.00 80.50 85 ASP A CA 1
ATOM 630 C C . ASP A 1 85 ? 6.772 0.616 -15.350 1.00 80.50 85 ASP A C 1
ATOM 632 O O . ASP A 1 85 ? 7.945 0.366 -15.623 1.00 80.50 85 ASP A O 1
ATOM 636 N N . SER A 1 86 ? 6.467 1.466 -14.368 1.00 83.38 86 SER A N 1
ATOM 637 C CA . SER A 1 86 ? 7.462 2.218 -13.601 1.00 83.38 86 SER A CA 1
ATOM 638 C C . SER A 1 86 ? 7.287 2.036 -12.094 1.00 83.38 86 SER A C 1
ATOM 640 O O . SER A 1 86 ? 6.294 1.472 -11.624 1.00 83.38 86 SER A O 1
ATOM 642 N N . VAL A 1 87 ? 8.268 2.523 -11.337 1.00 85.38 87 VAL A N 1
ATOM 643 C CA . VAL A 1 87 ? 8.156 2.770 -9.900 1.00 85.38 87 VAL A CA 1
ATOM 644 C C . VAL A 1 87 ? 8.250 4.277 -9.702 1.00 85.38 87 VAL A C 1
ATOM 646 O O . VAL A 1 87 ? 9.203 4.912 -10.155 1.00 85.38 87 VAL A O 1
ATOM 649 N N . ARG A 1 88 ? 7.243 4.848 -9.047 1.00 88.00 88 ARG A N 1
ATOM 650 C CA . ARG A 1 88 ? 7.192 6.254 -8.657 1.00 88.00 88 ARG A CA 1
ATOM 651 C C . ARG A 1 88 ? 7.679 6.411 -7.227 1.00 88.00 88 ARG A C 1
ATOM 653 O O . ARG A 1 88 ? 7.422 5.554 -6.384 1.00 88.00 88 ARG A O 1
ATOM 660 N N . VAL A 1 89 ? 8.361 7.521 -6.973 1.00 89.44 89 VAL A N 1
ATOM 661 C CA . VAL A 1 89 ? 8.792 7.923 -5.635 1.00 89.44 89 VAL A CA 1
ATOM 662 C C . VAL A 1 89 ? 8.253 9.319 -5.379 1.00 89.44 89 VAL A C 1
ATOM 664 O O . VAL A 1 89 ? 8.723 10.281 -5.982 1.00 89.44 89 VAL A O 1
ATOM 667 N N . ASP A 1 90 ? 7.247 9.424 -4.519 1.00 91.56 90 ASP A N 1
ATOM 668 C CA . ASP A 1 90 ? 6.556 10.682 -4.243 1.00 91.56 90 ASP A CA 1
ATOM 669 C C . ASP A 1 90 ? 6.691 11.056 -2.768 1.00 91.56 90 ASP A C 1
ATOM 671 O O . ASP A 1 90 ? 6.568 10.219 -1.874 1.00 91.56 90 ASP A O 1
ATOM 675 N N . LYS A 1 91 ? 6.950 12.337 -2.501 1.00 93.00 91 LYS A N 1
ATOM 676 C CA . LYS A 1 91 ? 7.081 12.863 -1.138 1.00 93.00 91 LYS A CA 1
ATOM 677 C C . LYS A 1 91 ? 5.753 12.734 -0.387 1.00 93.00 91 LYS A C 1
ATOM 679 O O . LYS A 1 91 ? 4.714 13.037 -0.960 1.00 93.00 91 LYS A O 1
ATOM 684 N N . ALA A 1 92 ? 5.784 12.364 0.892 1.00 94.69 92 ALA A N 1
ATOM 685 C CA . ALA A 1 92 ? 4.594 12.258 1.741 1.00 94.69 92 ALA A CA 1
ATOM 686 C C . ALA A 1 92 ? 4.833 12.872 3.126 1.00 94.69 92 ALA A C 1
ATOM 688 O O . ALA A 1 92 ? 4.643 12.221 4.149 1.00 94.69 92 ALA A O 1
ATOM 689 N N . SER A 1 93 ? 5.272 14.137 3.164 1.00 91.94 93 SER A N 1
ATOM 690 C CA . SER A 1 93 ? 5.801 14.804 4.371 1.00 91.94 93 SER A CA 1
ATOM 691 C C . SER A 1 93 ? 4.900 14.699 5.608 1.00 91.94 93 SER A C 1
ATOM 693 O O . SER A 1 93 ? 5.412 14.647 6.722 1.00 91.94 93 SER A O 1
ATOM 695 N N . GLY A 1 94 ? 3.574 14.639 5.427 1.00 92.94 94 GLY A N 1
ATOM 696 C CA . GLY A 1 94 ? 2.620 14.469 6.528 1.00 92.94 94 GLY A CA 1
ATOM 697 C C . GLY A 1 94 ? 2.862 13.204 7.360 1.00 92.94 94 GLY A C 1
ATOM 698 O O . GLY A 1 94 ? 2.617 13.207 8.563 1.00 92.94 94 GLY A O 1
ATOM 699 N N . LEU A 1 95 ? 3.428 12.150 6.761 1.00 96.44 95 LEU A N 1
ATOM 700 C CA . LEU A 1 95 ? 3.742 10.898 7.454 1.00 96.44 95 LEU A CA 1
ATOM 701 C C . LEU A 1 95 ? 4.883 11.023 8.474 1.00 96.44 95 LEU A C 1
ATOM 703 O O . LEU A 1 95 ? 5.030 10.135 9.309 1.00 96.44 95 LEU A O 1
ATOM 707 N N . ALA A 1 96 ? 5.663 12.112 8.470 1.00 95.44 96 ALA A N 1
ATOM 708 C CA . ALA A 1 96 ? 6.752 12.306 9.433 1.00 95.44 96 ALA A CA 1
ATOM 709 C C . ALA A 1 96 ? 6.240 12.352 10.887 1.00 95.44 96 ALA A C 1
ATOM 711 O O . ALA A 1 96 ? 6.937 11.944 11.818 1.00 95.44 96 ALA A O 1
ATOM 712 N N . ALA A 1 97 ? 4.989 12.785 11.085 1.00 96.56 97 ALA A N 1
ATOM 713 C CA . ALA A 1 97 ? 4.326 12.809 12.387 1.00 96.56 97 ALA A CA 1
ATOM 714 C C . ALA A 1 97 ? 3.893 11.416 12.891 1.00 96.56 97 ALA A C 1
ATOM 716 O O . ALA A 1 97 ? 3.399 11.297 14.015 1.00 96.56 97 ALA A O 1
ATOM 717 N N . TYR A 1 98 ? 4.100 10.362 12.098 1.00 96.69 98 TYR A N 1
ATOM 718 C CA . TYR A 1 98 ? 3.547 9.038 12.343 1.00 96.69 98 TYR A CA 1
ATOM 719 C C . TYR A 1 98 ? 4.610 7.935 12.293 1.00 96.69 98 TYR A C 1
ATOM 721 O O . TYR A 1 98 ? 5.706 8.088 11.740 1.00 96.69 98 TYR A O 1
ATOM 729 N N . ARG A 1 99 ? 4.290 6.796 12.908 1.00 94.88 99 ARG A N 1
ATOM 730 C CA . ARG A 1 99 ? 5.010 5.532 12.746 1.00 94.88 99 ARG A CA 1
ATOM 731 C C . ARG A 1 99 ? 4.067 4.520 12.111 1.00 94.88 99 ARG A C 1
ATOM 733 O O . ARG A 1 99 ? 3.085 4.133 12.734 1.00 94.88 99 ARG A O 1
ATOM 740 N N . LEU A 1 100 ? 4.364 4.123 10.878 1.00 95.62 100 LEU A N 1
ATOM 741 C CA . LEU A 1 100 ? 3.498 3.248 10.093 1.00 95.62 100 LEU A CA 1
ATOM 742 C C . LEU A 1 100 ? 3.471 1.826 10.663 1.00 95.62 100 LEU A C 1
ATOM 744 O O . LEU A 1 100 ? 4.501 1.304 11.095 1.00 95.62 100 LEU A O 1
ATOM 748 N N . VAL A 1 101 ? 2.283 1.231 10.622 1.00 95.06 101 VAL A N 1
ATOM 749 C CA . VAL A 1 101 ? 1.969 -0.144 11.031 1.00 95.06 101 VAL A CA 1
ATOM 750 C C . VAL A 1 101 ? 1.688 -0.990 9.800 1.00 95.06 101 VAL A C 1
ATOM 752 O O . VAL A 1 101 ? 2.306 -2.035 9.621 1.00 95.06 101 VAL A O 1
ATOM 755 N N . ASP A 1 102 ? 0.812 -0.496 8.928 1.00 94.88 102 ASP A N 1
ATOM 756 C CA . ASP A 1 102 ? 0.432 -1.150 7.681 1.00 94.88 102 ASP A CA 1
ATOM 757 C C . ASP A 1 102 ? 0.121 -0.098 6.608 1.00 94.88 102 ASP A C 1
ATOM 759 O O . ASP A 1 102 ? -0.187 1.054 6.926 1.00 94.88 102 ASP A O 1
ATOM 763 N N . ALA A 1 103 ? 0.219 -0.471 5.335 1.00 94.81 103 ALA A N 1
ATOM 764 C CA . ALA A 1 103 ? -0.084 0.424 4.227 1.00 94.81 103 ALA A CA 1
ATOM 765 C C . ALA A 1 103 ? -0.516 -0.336 2.973 1.00 94.81 103 ALA A C 1
ATOM 767 O O . ALA A 1 103 ? 0.024 -1.390 2.629 1.00 94.81 103 ALA A O 1
ATOM 768 N N . PHE A 1 104 ? -1.454 0.261 2.245 1.00 93.12 104 PHE A N 1
ATOM 769 C CA . PHE A 1 104 ? -1.984 -0.291 1.014 1.00 93.12 104 PHE A CA 1
ATOM 770 C C . PHE A 1 104 ? -2.196 0.796 -0.040 1.00 93.12 104 PHE A C 1
ATOM 772 O O . PHE A 1 104 ? -2.840 1.817 0.191 1.00 93.12 104 PHE A O 1
ATOM 779 N N . MET A 1 105 ? -1.688 0.545 -1.239 1.00 92.50 105 MET A N 1
ATOM 780 C CA . MET A 1 105 ? -1.872 1.386 -2.415 1.00 92.50 105 MET A CA 1
ATOM 781 C C . MET A 1 105 ? -3.157 0.954 -3.116 1.00 92.50 105 MET A C 1
ATOM 783 O O . MET A 1 105 ? -3.178 -0.036 -3.843 1.00 92.50 105 MET A O 1
ATOM 787 N N . VAL A 1 106 ? -4.227 1.716 -2.900 1.00 90.12 106 VAL A N 1
ATOM 788 C CA . VAL A 1 106 ? -5.529 1.487 -3.537 1.00 90.12 106 VAL A CA 1
ATOM 789 C C . VAL A 1 106 ? -5.458 1.795 -5.033 1.00 90.12 106 VAL A C 1
ATOM 791 O O . VAL A 1 106 ? -5.998 1.061 -5.858 1.00 90.12 106 VAL A O 1
ATOM 794 N N . SER A 1 107 ? -4.771 2.881 -5.384 1.00 88.62 107 SER A N 1
ATOM 795 C CA . SER A 1 107 ? -4.417 3.256 -6.753 1.00 88.62 107 SER A CA 1
ATOM 796 C C . SER A 1 107 ? -3.112 4.070 -6.745 1.00 88.62 107 SER A C 1
ATOM 798 O O . SER A 1 107 ? -2.669 4.487 -5.673 1.00 88.62 107 SER A O 1
ATOM 800 N N . PRO A 1 108 ? -2.495 4.361 -7.907 1.00 87.81 108 PR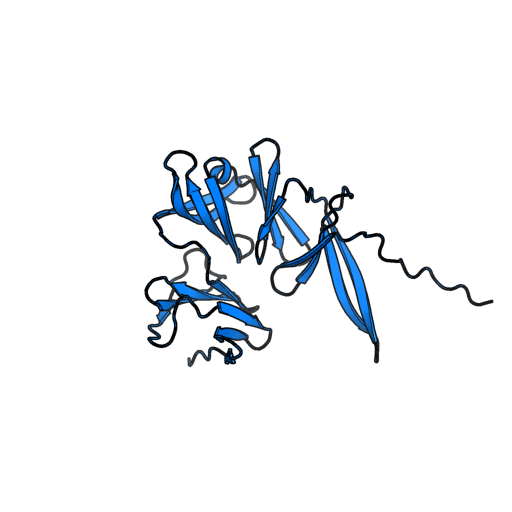O A N 1
ATOM 801 C CA . PRO A 1 108 ? -1.274 5.170 -7.969 1.00 87.81 108 PRO A CA 1
ATOM 802 C C . PRO A 1 108 ? -1.369 6.571 -7.344 1.00 87.81 108 PRO A C 1
ATOM 804 O O . PRO A 1 108 ? -0.331 7.189 -7.119 1.00 87.81 108 PRO A O 1
ATOM 807 N N . ASP A 1 109 ? -2.579 7.075 -7.085 1.00 90.00 109 ASP A N 1
ATOM 808 C CA . ASP A 1 109 ? -2.817 8.402 -6.508 1.00 90.00 109 ASP A CA 1
ATOM 809 C C . ASP A 1 109 ? -3.659 8.347 -5.212 1.00 90.00 109 ASP A C 1
ATOM 811 O O . ASP A 1 109 ? -4.052 9.392 -4.692 1.00 90.00 109 ASP A O 1
ATOM 815 N N . HIS A 1 110 ? -3.922 7.146 -4.670 1.00 91.81 110 HIS A N 1
ATOM 816 C CA . HIS A 1 110 ? -4.701 6.932 -3.445 1.00 91.81 110 HIS A CA 1
ATOM 817 C C . HIS A 1 110 ? -4.113 5.792 -2.601 1.00 91.81 110 HIS A C 1
ATOM 819 O O . HIS A 1 110 ? -4.022 4.647 -3.050 1.00 91.81 110 HIS A O 1
ATOM 825 N N . VAL A 1 111 ? -3.738 6.106 -1.363 1.00 94.44 111 VAL A N 1
ATOM 826 C CA . VAL A 1 111 ? -3.076 5.191 -0.429 1.00 94.44 111 VAL A CA 1
ATOM 827 C C . VAL A 1 111 ? -3.788 5.221 0.922 1.00 94.44 111 VAL A C 1
ATOM 829 O O . VAL A 1 111 ? -4.143 6.286 1.423 1.00 94.44 111 VAL A O 1
ATOM 832 N N . LEU A 1 112 ? -3.957 4.048 1.523 1.00 95.19 112 LEU A N 1
ATOM 833 C CA . LEU A 1 112 ? -4.423 3.866 2.892 1.00 95.19 112 LEU A CA 1
ATOM 834 C C . LEU A 1 112 ? -3.243 3.484 3.779 1.00 95.19 112 LEU A C 1
ATOM 836 O O . LEU A 1 112 ? -2.389 2.692 3.378 1.00 95.19 112 LEU A O 1
ATOM 840 N N . VAL A 1 113 ? -3.195 4.034 4.987 1.00 97.00 113 VAL A N 1
ATOM 841 C CA . VAL A 1 113 ? -2.141 3.763 5.968 1.00 97.00 113 VAL A CA 1
ATOM 842 C C . VAL A 1 113 ? -2.765 3.570 7.344 1.00 97.00 113 VAL A C 1
ATOM 844 O O . VAL A 1 113 ? -3.612 4.359 7.750 1.00 97.00 113 VAL A O 1
ATOM 847 N N . LEU A 1 114 ? -2.300 2.567 8.083 1.00 96.88 114 LEU A N 1
ATOM 848 C CA . LEU A 1 114 ? -2.464 2.491 9.533 1.00 96.88 114 LEU A CA 1
ATOM 849 C C . LEU A 1 114 ? -1.165 2.939 10.190 1.00 96.88 114 LEU A C 1
ATOM 851 O O . LEU A 1 114 ? -0.082 2.477 9.818 1.00 96.88 114 LEU A O 1
ATOM 855 N N . ALA A 1 115 ? -1.247 3.853 11.151 1.00 97.25 115 ALA A N 1
ATOM 856 C CA . ALA A 1 115 ? -0.066 4.376 11.822 1.00 97.25 115 ALA A CA 1
ATOM 857 C C . ALA A 1 115 ? -0.353 4.861 13.245 1.00 97.25 115 ALA A C 1
ATOM 859 O O . ALA A 1 115 ? -1.439 5.350 13.536 1.00 97.25 115 ALA A O 1
ATOM 860 N N . TYR A 1 116 ? 0.663 4.813 14.107 1.00 96.81 116 TYR A N 1
ATOM 861 C CA . TYR A 1 116 ? 0.626 5.469 15.411 1.00 96.81 116 TYR A CA 1
ATOM 862 C C . TYR A 1 116 ? 1.046 6.933 15.285 1.00 96.81 116 TYR A C 1
ATOM 864 O O . TYR A 1 116 ? 2.088 7.238 14.689 1.00 96.81 116 TYR A O 1
ATOM 872 N N . GLY A 1 117 ? 0.281 7.840 15.885 1.00 97.12 117 GLY A N 1
ATOM 873 C CA . GLY A 1 117 ? 0.678 9.228 16.068 1.00 97.12 117 GLY A CA 1
ATOM 874 C C . GLY A 1 117 ? 1.866 9.312 17.020 1.00 97.12 117 GLY A C 1
ATOM 875 O O . GLY A 1 117 ? 1.820 8.829 18.148 1.00 97.12 117 GLY A O 1
ATOM 876 N N . ARG A 1 118 ? 2.963 9.950 16.599 1.00 95.56 118 ARG A N 1
ATOM 877 C CA . ARG A 1 118 ? 4.146 10.105 17.471 1.00 95.56 118 ARG A CA 1
ATOM 878 C C . ARG A 1 118 ? 3.885 11.027 18.661 1.00 95.56 118 ARG A C 1
ATOM 880 O O . ARG A 1 118 ? 4.610 10.962 19.647 1.00 95.56 118 ARG A O 1
ATOM 887 N N . LYS A 1 119 ? 2.887 11.906 18.543 1.00 95.88 119 LYS A N 1
ATOM 888 C CA . LYS A 1 119 ? 2.541 12.914 19.550 1.00 95.88 119 LYS A CA 1
ATOM 889 C C . LYS A 1 119 ? 1.710 12.342 20.700 1.00 95.88 119 LYS A C 1
ATOM 891 O O . LYS A 1 119 ? 1.917 12.738 21.840 1.00 95.88 119 LYS A O 1
ATOM 896 N N . ASP A 1 120 ? 0.758 11.471 20.394 1.00 95.94 120 ASP A N 1
ATOM 897 C CA . ASP A 1 120 ? -0.279 11.000 21.321 1.00 95.94 120 ASP A CA 1
ATOM 898 C C . ASP A 1 120 ? -0.287 9.476 21.507 1.00 95.94 120 ASP A C 1
ATOM 900 O O . ASP A 1 120 ? -0.985 8.975 22.386 1.00 95.94 120 ASP A O 1
ATOM 904 N N . GLY A 1 121 ? 0.484 8.740 20.701 1.00 93.88 121 GLY A N 1
ATOM 905 C CA . GLY A 1 121 ? 0.536 7.280 20.717 1.00 93.88 121 GLY A CA 1
ATOM 906 C C . GLY A 1 121 ? -0.731 6.603 20.193 1.00 93.88 121 GLY A C 1
ATOM 907 O O . GLY A 1 121 ? -0.817 5.381 20.266 1.00 93.88 121 GLY A O 1
ATOM 908 N N . GLN A 1 122 ? -1.702 7.364 19.679 1.00 96.44 122 GLN A N 1
ATOM 909 C CA . GLN A 1 122 ? -2.977 6.830 19.206 1.00 96.44 122 GLN A CA 1
ATOM 910 C C . GLN A 1 122 ? -2.826 6.224 17.815 1.00 96.44 122 GLN A C 1
ATOM 912 O O . GLN A 1 122 ? -2.005 6.679 17.014 1.00 96.44 122 GLN A O 1
ATOM 917 N N . THR A 1 123 ? -3.621 5.202 17.524 1.00 96.62 123 THR A N 1
ATOM 918 C CA . THR A 1 123 ? -3.633 4.567 16.206 1.00 96.62 123 THR A CA 1
ATOM 919 C C . THR A 1 123 ? -4.631 5.280 15.305 1.00 96.62 123 THR A C 1
ATOM 921 O O . THR A 1 123 ? -5.763 5.575 15.690 1.00 96.62 123 THR A O 1
ATOM 924 N N . TYR A 1 124 ? -4.191 5.556 14.084 1.00 97.00 124 TYR A N 1
ATOM 925 C CA . TYR A 1 124 ? -4.963 6.259 13.080 1.00 97.00 124 TYR A CA 1
ATOM 926 C C . TYR A 1 124 ? -4.980 5.485 11.776 1.00 97.00 124 TYR A C 1
ATOM 928 O O . TYR A 1 124 ? -3.955 4.971 11.320 1.00 97.00 124 TYR A O 1
ATOM 936 N N . ARG A 1 125 ? -6.141 5.508 11.136 1.00 95.69 125 ARG A N 1
ATOM 937 C CA . ARG A 1 125 ? -6.298 5.259 9.716 1.00 95.69 125 ARG A CA 1
ATOM 938 C C . ARG A 1 125 ? -6.146 6.581 8.978 1.00 95.69 125 ARG A C 1
ATOM 940 O O . ARG A 1 125 ? -6.871 7.542 9.226 1.00 95.69 125 ARG A O 1
ATOM 947 N N . LEU A 1 126 ? -5.175 6.631 8.079 1.00 96.94 126 LEU A N 1
ATOM 948 C CA . LEU A 1 126 ? -4.862 7.791 7.261 1.00 96.94 126 LEU A CA 1
ATOM 949 C C . LEU A 1 126 ? -5.236 7.486 5.815 1.00 96.94 126 LEU A C 1
ATOM 951 O O . LEU A 1 126 ? -4.827 6.464 5.260 1.00 96.94 126 LEU A O 1
ATOM 955 N N . THR A 1 127 ? -5.964 8.406 5.194 1.00 95.44 127 THR A N 1
ATOM 956 C CA . THR A 1 127 ? -6.172 8.405 3.745 1.00 95.44 127 THR A CA 1
ATOM 957 C C . THR A 1 127 ? -5.242 9.427 3.127 1.00 95.44 127 THR A C 1
ATOM 959 O O . THR A 1 127 ? -5.281 10.600 3.499 1.00 95.44 127 THR A O 1
ATOM 962 N N . LEU A 1 128 ? -4.407 8.983 2.191 1.00 95.56 128 LEU A N 1
ATOM 963 C CA . LEU A 1 128 ? -3.493 9.836 1.455 1.00 95.56 128 LEU A CA 1
ATOM 964 C C . LEU A 1 128 ? -3.915 9.904 -0.005 1.00 95.56 128 LEU A C 1
ATOM 966 O O . LEU A 1 128 ? -4.113 8.876 -0.655 1.00 95.56 128 LEU A O 1
ATOM 970 N N . THR A 1 129 ? -3.978 11.114 -0.541 1.00 93.25 129 THR A N 1
ATOM 971 C CA . THR A 1 129 ? -4.203 11.335 -1.970 1.00 93.25 129 THR A CA 1
ATOM 972 C C . THR A 1 129 ? -3.106 12.212 -2.542 1.00 93.25 129 THR A C 1
ATOM 974 O O . THR A 1 129 ? -2.434 12.960 -1.827 1.00 93.25 129 THR A O 1
ATOM 977 N N . ARG A 1 130 ? -2.867 12.084 -3.843 1.00 90.56 130 ARG A N 1
ATOM 978 C CA . ARG A 1 130 ? -1.844 12.885 -4.507 1.00 90.56 130 ARG A CA 1
ATOM 979 C C . ARG A 1 130 ? -2.317 14.331 -4.702 1.00 90.56 130 ARG A C 1
ATOM 981 O O . ARG A 1 130 ? -3.225 14.589 -5.491 1.00 90.56 130 ARG A O 1
ATOM 988 N N . GLY A 1 131 ? -1.627 15.274 -4.065 1.00 77.69 131 GLY A N 1
ATOM 989 C CA . GLY A 1 131 ? -1.775 16.722 -4.234 1.00 77.69 131 GLY A CA 1
ATOM 990 C C . GLY A 1 131 ? -1.163 17.218 -5.550 1.00 77.69 131 GLY A C 1
ATOM 991 O O . GLY A 1 131 ? -0.145 17.909 -5.581 1.00 77.69 131 GLY A O 1
ATOM 992 N N . GLY A 1 132 ? -1.744 16.833 -6.688 1.00 66.94 132 GLY A N 1
ATOM 993 C CA . GLY A 1 132 ? -1.261 17.250 -8.010 1.00 66.94 132 GLY A CA 1
ATOM 994 C C . GLY A 1 132 ? 0.211 16.895 -8.301 1.00 66.94 132 GLY A C 1
ATOM 995 O O . GLY A 1 132 ? 0.869 16.141 -7.584 1.00 66.94 132 GLY A O 1
ATOM 996 N N . ALA A 1 133 ? 0.754 17.418 -9.403 1.00 60.00 133 ALA A N 1
ATOM 997 C CA . ALA A 1 133 ? 2.077 17.010 -9.889 1.00 60.00 133 ALA A CA 1
ATOM 998 C C . ALA A 1 133 ? 3.256 17.485 -9.013 1.00 60.00 133 ALA A C 1
ATOM 1000 O O . ALA A 1 133 ? 4.323 16.881 -9.081 1.00 60.00 133 ALA A O 1
ATOM 1001 N N . GLN A 1 134 ? 3.082 18.543 -8.207 1.00 62.47 134 GLN A N 1
ATOM 1002 C CA . GLN A 1 134 ? 4.179 19.178 -7.457 1.00 62.47 134 GLN A CA 1
ATOM 1003 C C . GLN A 1 134 ? 4.137 18.993 -5.932 1.00 62.47 134 GLN A C 1
ATOM 1005 O O . GLN A 1 134 ? 5.174 19.189 -5.303 1.00 62.47 134 GLN A O 1
ATOM 1010 N N . HIS A 1 135 ? 3.007 18.604 -5.322 1.00 69.31 135 HIS A N 1
ATOM 1011 C CA . HIS A 1 135 ? 2.897 18.577 -3.850 1.00 69.31 135 HIS A CA 1
ATOM 1012 C C . HIS A 1 135 ? 3.076 17.179 -3.235 1.00 69.31 135 HIS A C 1
ATOM 1014 O O . HIS A 1 135 ? 3.149 17.046 -2.016 1.00 69.31 135 HIS A O 1
ATOM 1020 N N . GLY A 1 136 ? 3.254 16.139 -4.057 1.00 89.44 136 GLY A N 1
ATOM 1021 C CA . GLY A 1 136 ? 3.390 14.765 -3.567 1.00 89.44 136 GLY A CA 1
ATOM 1022 C C . GLY A 1 136 ? 2.070 14.244 -2.994 1.00 89.44 136 GLY A C 1
ATOM 1023 O O . GLY A 1 136 ? 1.006 14.560 -3.518 1.00 89.44 136 GLY A O 1
ATOM 1024 N N . PHE A 1 137 ? 2.131 13.415 -1.956 1.00 94.50 137 PHE A N 1
ATOM 1025 C CA . PHE A 1 137 ? 0.960 12.908 -1.241 1.00 94.50 137 PHE A CA 1
ATOM 1026 C C . PHE A 1 137 ? 0.641 13.744 -0.005 1.00 94.50 137 PHE A C 1
ATOM 1028 O O . PHE A 1 137 ? 1.519 14.063 0.803 1.00 94.50 137 PHE A O 1
ATOM 1035 N N . GLU A 1 138 ? -0.648 14.008 0.170 1.00 94.50 138 GLU A N 1
ATOM 1036 C CA . GLU A 1 138 ? -1.220 14.716 1.307 1.00 94.50 138 GLU A CA 1
ATOM 1037 C C . GLU A 1 138 ? -2.181 13.798 2.058 1.00 94.50 138 GLU A C 1
ATOM 1039 O O . GLU A 1 138 ? -2.875 12.979 1.455 1.00 94.50 138 GLU A O 1
ATOM 1044 N N . ILE A 1 139 ? -2.224 13.936 3.383 1.00 95.00 139 ILE A N 1
ATOM 1045 C CA . ILE A 1 139 ? -3.205 13.241 4.216 1.00 95.00 139 ILE A CA 1
ATOM 1046 C C . ILE A 1 139 ? -4.520 14.012 4.108 1.00 95.00 139 ILE A C 1
ATOM 1048 O O . ILE A 1 139 ? -4.609 15.149 4.567 1.00 95.00 139 ILE A O 1
ATOM 1052 N N . THR A 1 140 ? -5.536 13.397 3.513 1.00 93.75 140 THR A N 1
ATOM 1053 C CA . THR A 1 140 ? -6.854 14.009 3.299 1.00 93.75 140 THR A CA 1
ATOM 1054 C C . THR A 1 140 ? -7.912 13.545 4.288 1.00 93.75 140 THR A C 1
ATOM 1056 O O . THR A 1 140 ? -8.939 14.203 4.418 1.00 93.75 140 THR A O 1
ATOM 1059 N N . ALA A 1 141 ? -7.679 12.436 4.992 1.00 93.81 141 ALA A N 1
ATOM 1060 C CA . ALA A 1 141 ? -8.520 12.007 6.105 1.00 93.81 141 ALA A CA 1
ATOM 1061 C C . ALA A 1 141 ? -7.682 11.338 7.198 1.00 93.81 141 ALA A C 1
ATOM 1063 O O . ALA A 1 141 ? -6.688 10.667 6.904 1.00 93.81 141 ALA A O 1
ATOM 1064 N N . ILE A 1 142 ? -8.099 11.540 8.448 1.00 96.12 142 ILE A N 1
ATOM 1065 C CA . ILE A 1 142 ? -7.488 10.984 9.657 1.00 96.12 142 ILE A CA 1
ATOM 1066 C C . ILE A 1 142 ? -8.627 10.489 10.540 1.00 96.12 142 ILE A C 1
ATOM 1068 O O . ILE A 1 142 ? -9.446 11.286 10.995 1.00 96.12 142 ILE A O 1
ATOM 1072 N N . GLU A 1 143 ? -8.665 9.189 10.793 1.00 94.81 143 GLU A N 1
ATOM 1073 C CA . GLU A 1 143 ? -9.716 8.538 11.570 1.00 94.81 143 GLU A CA 1
ATOM 1074 C C . GLU A 1 143 ? -9.067 7.723 12.697 1.00 94.81 143 GLU A C 1
ATOM 1076 O O . GLU A 1 143 ? -8.203 6.889 12.415 1.00 94.81 143 GLU A O 1
ATOM 1081 N N . PRO A 1 144 ? -9.419 7.951 13.974 1.00 95.06 144 PRO A N 1
ATOM 1082 C CA . PRO A 1 144 ? -9.001 7.068 15.058 1.00 95.06 144 PRO A CA 1
ATOM 1083 C C . PRO A 1 144 ? -9.497 5.644 14.804 1.00 95.06 144 PRO A C 1
ATOM 1085 O O . PRO A 1 144 ? -10.627 5.451 14.356 1.00 95.06 144 PRO A O 1
ATOM 1088 N N . THR A 1 145 ? -8.666 4.649 15.092 1.00 91.75 145 THR A N 1
ATOM 1089 C CA . THR A 1 145 ? -9.020 3.242 14.884 1.00 91.75 145 THR A CA 1
ATOM 1090 C C . THR A 1 145 ? -8.275 2.341 15.857 1.00 91.75 145 THR A C 1
ATOM 1092 O O . THR A 1 145 ? -7.177 2.677 16.281 1.00 91.75 145 THR A O 1
ATOM 1095 N N . ASP A 1 146 ? -8.838 1.174 16.155 1.00 90.00 146 ASP A N 1
ATOM 1096 C CA . ASP A 1 146 ? -8.145 0.100 16.877 1.00 90.00 146 ASP A CA 1
ATOM 1097 C C . ASP A 1 146 ? -7.572 -0.960 15.912 1.00 90.00 146 ASP A C 1
ATOM 1099 O O . ASP A 1 146 ? -6.978 -1.956 16.333 1.00 90.00 146 ASP A O 1
ATOM 1103 N N . GLU A 1 147 ? -7.749 -0.765 14.600 1.00 87.62 147 GLU A N 1
ATOM 1104 C CA . GLU A 1 147 ? -7.246 -1.666 13.566 1.00 87.62 147 GLU A CA 1
ATOM 1105 C C . GLU A 1 147 ? -5.713 -1.644 13.491 1.00 87.62 147 GLU A C 1
ATOM 1107 O O . GLU A 1 147 ? -5.077 -0.591 13.481 1.00 87.62 147 GLU A O 1
ATOM 1112 N N . MET A 1 148 ? -5.119 -2.833 13.363 1.00 87.12 148 MET A N 1
ATOM 1113 C CA . MET A 1 148 ? -3.666 -3.014 13.221 1.00 87.12 148 MET A CA 1
ATOM 1114 C C . MET A 1 148 ? -3.263 -3.592 11.858 1.00 87.12 148 MET A C 1
ATOM 1116 O O . MET A 1 148 ? -2.077 -3.719 11.572 1.00 87.12 148 MET A O 1
ATOM 1120 N N . THR A 1 149 ? -4.235 -3.965 11.021 1.00 89.56 149 THR A N 1
ATOM 1121 C CA . THR A 1 149 ? -4.001 -4.492 9.669 1.00 89.56 149 THR A CA 1
ATOM 1122 C C . THR A 1 149 ? -5.070 -3.992 8.713 1.00 89.56 149 THR A C 1
ATOM 1124 O O . THR A 1 149 ? -6.254 -4.098 9.033 1.00 89.56 149 THR A O 1
ATOM 1127 N N . LEU A 1 150 ? -4.667 -3.538 7.530 1.00 91.00 150 LEU A N 1
ATOM 1128 C CA . LEU A 1 150 ? -5.578 -3.185 6.448 1.00 91.00 150 LEU A CA 1
ATOM 1129 C C . LEU A 1 150 ? -6.020 -4.461 5.734 1.00 91.00 150 LEU A C 1
ATOM 1131 O O . LEU A 1 150 ? -5.215 -5.166 5.126 1.00 91.00 150 LEU A O 1
ATOM 1135 N N . ASN A 1 151 ? -7.314 -4.764 5.781 1.00 91.00 151 ASN A N 1
ATOM 1136 C CA . ASN A 1 151 ? -7.871 -5.936 5.113 1.00 91.00 151 ASN A CA 1
ATOM 1137 C C . ASN A 1 151 ? -8.552 -5.548 3.801 1.00 91.00 151 ASN A C 1
ATOM 1139 O O . ASN A 1 151 ? -9.771 -5.633 3.651 1.00 91.00 151 ASN A O 1
ATOM 1143 N N . VAL A 1 152 ? -7.732 -5.067 2.872 1.00 90.50 152 VAL A N 1
ATOM 1144 C CA . VAL A 1 152 ? -8.159 -4.461 1.613 1.00 90.50 152 VAL A CA 1
ATOM 1145 C C . VAL A 1 152 ? -7.458 -5.125 0.434 1.00 90.50 152 VAL A C 1
ATOM 1147 O O . VAL A 1 152 ? -6.299 -5.530 0.511 1.00 90.50 152 VAL A O 1
ATOM 1150 N N . THR A 1 153 ? -8.159 -5.232 -0.689 1.00 90.69 153 THR A N 1
ATOM 1151 C CA . THR A 1 153 ? -7.558 -5.662 -1.948 1.00 90.69 153 THR A CA 1
ATOM 1152 C C . THR A 1 153 ? -8.268 -5.031 -3.140 1.00 90.69 153 THR A C 1
ATOM 1154 O O . THR A 1 153 ? -9.440 -4.669 -3.048 1.00 90.69 153 THR A O 1
ATOM 1157 N N . VAL A 1 154 ? -7.564 -4.890 -4.263 1.00 89.06 154 VAL A N 1
ATOM 1158 C CA . VAL A 1 154 ? -8.075 -4.281 -5.498 1.00 89.06 154 VAL A CA 1
ATOM 1159 C C . VAL A 1 154 ? -7.707 -5.179 -6.671 1.00 89.06 154 VAL A C 1
ATOM 1161 O O . VAL A 1 154 ? -6.561 -5.611 -6.789 1.00 89.06 154 VAL A O 1
ATOM 1164 N N . ASN A 1 155 ? -8.676 -5.482 -7.534 1.00 87.50 155 ASN A N 1
ATOM 1165 C CA . ASN A 1 155 ? -8.434 -6.269 -8.742 1.00 87.50 155 ASN A CA 1
ATOM 1166 C C . ASN A 1 155 ? -7.948 -5.399 -9.917 1.00 87.50 155 ASN A C 1
ATOM 1168 O O . ASN A 1 155 ? -7.995 -4.171 -9.879 1.00 87.50 155 ASN A O 1
ATOM 1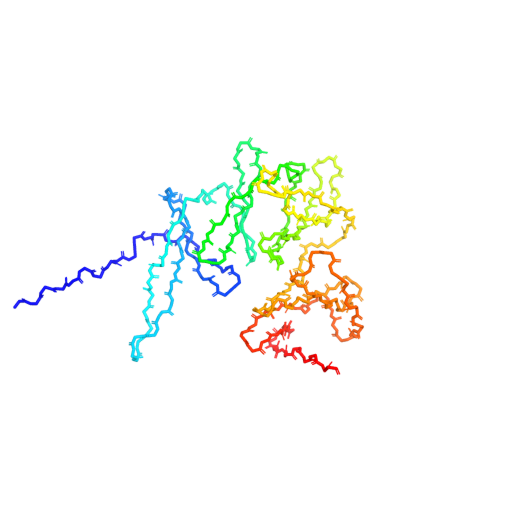172 N N . GLU A 1 156 ? -7.548 -6.041 -11.015 1.00 82.25 156 GLU A N 1
ATOM 1173 C CA . GLU A 1 156 ? -7.042 -5.361 -12.222 1.00 82.25 156 GLU A CA 1
ATOM 1174 C C . GLU A 1 156 ? -8.079 -4.442 -12.897 1.00 82.25 156 GLU A C 1
ATOM 1176 O O . GLU A 1 156 ? -7.728 -3.518 -13.628 1.00 82.25 156 GLU A O 1
ATOM 1181 N N . GLN A 1 157 ? -9.372 -4.648 -12.628 1.00 83.19 157 GLN A N 1
ATOM 1182 C CA . GLN A 1 157 ? -10.448 -3.794 -13.139 1.00 83.19 157 GLN A CA 1
ATOM 1183 C C . GLN A 1 157 ? -10.607 -2.498 -12.327 1.00 83.19 157 GLN A C 1
ATOM 1185 O O . GLN A 1 157 ? -11.347 -1.598 -12.745 1.00 83.19 157 GLN A O 1
ATOM 1190 N N . GLY A 1 158 ? -9.897 -2.380 -11.201 1.00 84.75 158 GLY A N 1
ATOM 1191 C CA . GLY A 1 158 ? -9.998 -1.274 -10.257 1.00 84.75 158 GLY A CA 1
ATOM 1192 C C . GLY A 1 158 ? -11.182 -1.407 -9.303 1.00 84.75 158 GLY A C 1
ATOM 1193 O O . GLY A 1 158 ? -11.635 -0.394 -8.782 1.00 84.75 158 GLY A O 1
ATOM 1194 N N . ILE A 1 159 ? -11.712 -2.613 -9.090 1.00 87.19 159 ILE A N 1
ATOM 1195 C CA . ILE A 1 159 ? -12.720 -2.863 -8.057 1.00 87.19 159 ILE A CA 1
ATOM 1196 C C . ILE A 1 159 ? -11.997 -3.291 -6.788 1.00 87.19 159 ILE A C 1
ATOM 1198 O O . ILE A 1 159 ? -11.253 -4.276 -6.789 1.00 87.19 159 ILE A O 1
ATOM 1202 N N . GLY A 1 160 ? -12.219 -2.529 -5.725 1.00 88.12 160 GLY A N 1
ATOM 1203 C CA . GLY A 1 160 ? -11.672 -2.774 -4.408 1.00 88.12 160 GLY A CA 1
ATOM 1204 C C . GLY A 1 160 ? -12.706 -3.339 -3.453 1.00 88.12 160 GLY A C 1
ATOM 1205 O O . GLY A 1 160 ? -13.898 -3.037 -3.549 1.00 88.12 160 GLY A O 1
ATOM 1206 N N . VAL A 1 161 ? -12.229 -4.162 -2.532 1.00 89.50 161 VAL A N 1
ATOM 1207 C CA . VAL A 1 161 ? -13.008 -4.660 -1.406 1.00 89.50 161 VAL A CA 1
ATOM 1208 C C . VAL A 1 161 ? -12.211 -4.541 -0.130 1.00 89.50 161 VAL A C 1
ATOM 1210 O O . VAL A 1 161 ? -10.999 -4.756 -0.117 1.00 89.50 161 VAL A O 1
ATOM 1213 N N . GLU A 1 162 ? -12.921 -4.222 0.934 1.00 88.88 162 GLU A N 1
ATOM 1214 C CA . GLU A 1 162 ? -12.375 -4.068 2.265 1.00 88.88 162 GLU A CA 1
ATOM 1215 C C . GLU A 1 162 ? -13.313 -4.694 3.291 1.00 88.88 162 GLU A C 1
ATOM 1217 O O . GLU A 1 162 ? -14.525 -4.488 3.228 1.00 88.88 162 GLU A O 1
ATOM 1222 N N . VAL A 1 163 ? -12.749 -5.440 4.240 1.00 87.44 163 VAL A N 1
ATOM 1223 C CA . VAL A 1 163 ? -13.483 -5.922 5.413 1.00 87.44 163 VAL A CA 1
ATOM 1224 C C . VAL A 1 163 ? -13.246 -4.951 6.561 1.00 87.44 163 VAL A C 1
ATOM 1226 O O . VAL A 1 163 ? -12.122 -4.823 7.045 1.00 87.44 163 VAL A O 1
ATOM 1229 N N . LEU A 1 164 ? -14.312 -4.284 6.991 1.00 81.06 164 LEU A N 1
ATOM 1230 C CA . LEU A 1 164 ? -14.299 -3.329 8.094 1.00 81.06 164 LEU A CA 1
ATOM 1231 C C . LEU A 1 164 ? -14.317 -4.049 9.447 1.00 81.06 164 LEU A C 1
ATOM 1233 O O . LEU A 1 164 ? -14.712 -5.214 9.549 1.00 81.06 164 LEU A O 1
ATOM 1237 N N . ALA A 1 165 ? -13.949 -3.342 10.519 1.00 75.81 165 ALA A N 1
ATOM 1238 C CA . ALA A 1 165 ? -13.931 -3.917 11.864 1.00 75.81 165 ALA A CA 1
ATOM 1239 C C . ALA A 1 165 ? -15.267 -4.482 12.364 1.00 75.81 165 ALA A C 1
ATOM 1241 O O . ALA A 1 165 ? -15.284 -5.416 13.163 1.00 75.81 165 ALA A O 1
ATOM 1242 N N . ASN A 1 166 ? -16.389 -3.973 11.860 1.00 75.06 166 ASN A N 1
ATOM 1243 C CA . ASN A 1 166 ? -17.723 -4.484 12.171 1.00 75.06 166 ASN A CA 1
ATOM 1244 C C . ASN A 1 166 ? -18.116 -5.738 11.354 1.00 75.06 166 ASN A C 1
ATOM 1246 O O . ASN A 1 166 ? -19.259 -6.184 11.449 1.00 75.06 166 ASN A O 1
ATOM 1250 N N . GLY A 1 167 ? -17.205 -6.290 10.543 1.00 73.50 167 GLY A N 1
ATOM 1251 C CA . GLY A 1 167 ? -17.457 -7.428 9.653 1.00 73.50 167 GLY A CA 1
ATOM 1252 C C . GLY A 1 167 ? -18.185 -7.063 8.354 1.00 73.50 167 GLY A C 1
ATOM 1253 O O . GLY A 1 167 ? -18.491 -7.944 7.553 1.0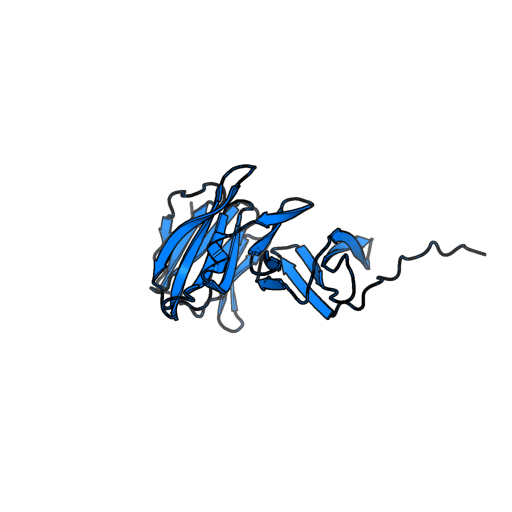0 73.50 167 GLY A O 1
ATOM 1254 N N . GLU A 1 168 ? -18.476 -5.782 8.107 1.00 81.56 168 GLU A N 1
ATOM 1255 C CA . GLU A 1 168 ? -19.074 -5.354 6.843 1.00 81.56 168 GLU A CA 1
ATOM 1256 C C . GLU A 1 168 ? -18.042 -5.356 5.712 1.00 81.56 168 GLU A C 1
ATOM 1258 O O . GLU A 1 168 ? -16.867 -5.038 5.903 1.00 81.56 168 GLU A O 1
ATOM 1263 N N . LEU A 1 169 ? -18.503 -5.697 4.507 1.00 83.69 169 LEU A N 1
ATOM 1264 C CA . LEU A 1 169 ? -17.696 -5.643 3.298 1.00 83.69 169 LEU A CA 1
ATOM 1265 C C . LEU A 1 169 ? -17.988 -4.332 2.565 1.00 83.69 169 LEU A C 1
ATOM 1267 O O . LEU A 1 169 ? -19.075 -4.145 2.014 1.00 83.69 169 LEU A O 1
ATOM 1271 N N . ALA A 1 170 ? -17.019 -3.429 2.517 1.00 86.50 170 ALA A N 1
ATOM 1272 C CA . ALA A 1 170 ? -17.083 -2.252 1.666 1.00 86.50 170 ALA A CA 1
ATOM 1273 C C . ALA A 1 170 ? -16.583 -2.609 0.262 1.00 86.50 170 ALA A C 1
ATOM 1275 O O . ALA A 1 170 ? -15.461 -3.080 0.096 1.00 86.50 170 ALA A O 1
ATOM 1276 N N . VAL A 1 171 ? -17.411 -2.377 -0.757 1.00 86.06 171 VAL A N 1
ATOM 1277 C CA . VAL A 1 171 ? -17.032 -2.506 -2.170 1.00 86.06 171 VAL A CA 1
ATOM 1278 C C . VAL A 1 171 ? -16.892 -1.108 -2.753 1.00 86.06 171 VAL A C 1
ATOM 1280 O O . VAL A 1 171 ? -17.803 -0.290 -2.628 1.00 86.06 171 VAL A O 1
ATOM 1283 N N . PHE A 1 172 ? -15.779 -0.815 -3.414 1.00 86.19 172 PHE A N 1
ATOM 1284 C CA . PHE A 1 172 ? -15.521 0.512 -3.969 1.00 86.19 172 PHE A CA 1
ATOM 1285 C C . PHE A 1 172 ? -14.822 0.438 -5.328 1.00 86.19 172 PHE A C 1
ATOM 1287 O O . PHE A 1 172 ? -14.270 -0.587 -5.726 1.00 86.19 172 PHE A O 1
ATOM 1294 N N . SER A 1 173 ? -14.845 1.550 -6.062 1.00 85.06 173 SER A N 1
ATOM 1295 C CA . SER A 1 173 ? -14.089 1.707 -7.305 1.00 85.06 173 SER A CA 1
ATOM 1296 C C . SER A 1 173 ? -12.811 2.492 -7.033 1.00 85.06 173 SER A C 1
ATOM 1298 O O . SER A 1 173 ? -12.862 3.678 -6.724 1.00 85.06 173 SER A O 1
ATOM 1300 N N . ALA A 1 174 ? -11.652 1.859 -7.206 1.00 80.88 174 ALA A N 1
ATOM 1301 C CA . ALA A 1 174 ? -10.341 2.494 -7.081 1.00 80.88 174 ALA A CA 1
ATOM 1302 C C . ALA A 1 174 ? -10.080 3.558 -8.166 1.00 80.88 174 ALA A C 1
ATOM 1304 O O . ALA A 1 174 ? -9.155 4.355 -8.037 1.00 80.88 174 ALA A O 1
ATOM 1305 N N . LYS A 1 175 ? -10.898 3.588 -9.230 1.00 76.31 175 LYS A N 1
ATOM 1306 C CA . LYS A 1 175 ? -10.840 4.609 -10.292 1.00 76.31 175 LYS A CA 1
ATOM 1307 C C . LYS A 1 175 ? -11.473 5.940 -9.882 1.00 76.31 175 LYS A C 1
ATOM 1309 O O . LYS A 1 175 ? -11.284 6.930 -10.580 1.00 76.31 175 LYS A O 1
ATOM 1314 N N . GLN A 1 176 ? -12.243 5.968 -8.797 1.00 67.19 176 GLN A N 1
ATOM 1315 C CA . GLN A 1 176 ? -12.879 7.179 -8.291 1.00 67.19 176 GLN A CA 1
ATOM 1316 C C . GLN A 1 176 ? -12.287 7.524 -6.926 1.00 67.19 176 GLN A C 1
ATOM 1318 O O . GLN A 1 176 ? -12.572 6.869 -5.926 1.00 67.19 176 GLN A O 1
ATOM 1323 N N . VAL A 1 177 ? -11.456 8.566 -6.882 1.00 60.00 177 VAL A N 1
ATOM 1324 C CA . VAL A 1 177 ? -10.957 9.123 -5.617 1.00 60.00 177 VAL A CA 1
ATOM 1325 C C . VAL A 1 177 ? -12.149 9.730 -4.873 1.00 60.00 177 VAL A C 1
ATOM 1327 O O . VAL A 1 177 ? -12.826 10.602 -5.411 1.00 60.00 177 VAL A O 1
ATOM 1330 N N . GLY A 1 178 ? -12.454 9.213 -3.679 1.00 56.59 178 GLY A N 1
ATOM 1331 C CA . GLY A 1 178 ? -13.667 9.579 -2.935 1.00 56.59 178 GLY A CA 1
ATOM 1332 C C . GLY A 1 178 ? -14.973 9.042 -3.540 1.00 56.59 178 GLY A C 1
ATOM 1333 O O . GLY A 1 178 ? -16.045 9.543 -3.214 1.00 56.59 178 GLY A O 1
ATOM 1334 N N . GLY A 1 179 ? -14.903 8.057 -4.445 1.00 53.28 179 GLY A N 1
ATOM 1335 C CA . GLY A 1 179 ? -16.086 7.441 -5.046 1.00 53.28 179 GLY A CA 1
ATOM 1336 C C . GLY A 1 179 ? -16.967 6.745 -4.011 1.00 53.28 179 GLY A C 1
ATOM 1337 O O . GLY A 1 179 ? -16.461 6.145 -3.064 1.00 53.28 179 GLY A O 1
ATOM 1338 N N . ASN A 1 180 ? -18.286 6.801 -4.216 1.00 58.97 180 ASN A N 1
ATOM 1339 C CA . ASN A 1 180 ? -19.268 6.145 -3.354 1.00 58.97 180 ASN A CA 1
ATOM 1340 C C . ASN A 1 180 ? -18.907 4.664 -3.164 1.00 58.97 180 ASN A C 1
ATOM 1342 O O . ASN A 1 180 ? -18.926 3.883 -4.119 1.00 58.97 180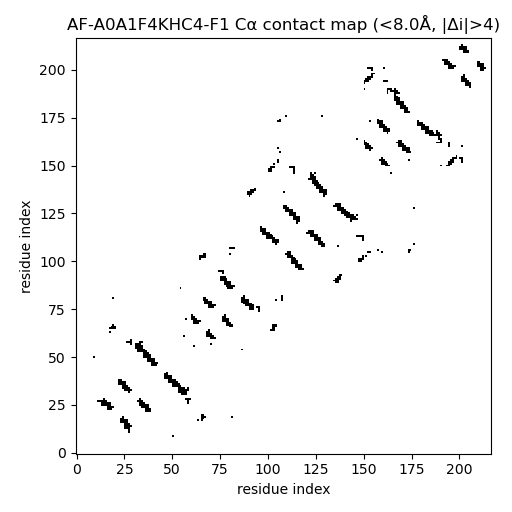 ASN A O 1
ATOM 1346 N N . SER A 1 181 ? -18.596 4.275 -1.929 1.00 68.38 181 SER A N 1
ATOM 1347 C CA . SER A 1 181 ? -18.491 2.872 -1.558 1.00 68.38 181 SER A CA 1
ATOM 1348 C C . SER A 1 181 ? -19.896 2.299 -1.383 1.00 68.38 181 SER A C 1
ATOM 1350 O O . SER A 1 181 ? -20.790 2.917 -0.800 1.00 68.38 181 SER A O 1
ATOM 1352 N N . LYS A 1 182 ? -20.119 1.102 -1.921 1.00 77.00 182 LYS A N 1
ATOM 1353 C CA . LYS A 1 182 ? -21.311 0.315 -1.625 1.00 77.00 182 LYS A CA 1
ATOM 1354 C C . LYS A 1 182 ? -20.976 -0.588 -0.450 1.00 77.00 182 LYS A C 1
ATOM 1356 O O . LYS A 1 182 ? -20.187 -1.522 -0.586 1.00 77.00 182 LYS A O 1
ATOM 1361 N N . LEU A 1 183 ? -21.598 -0.322 0.691 1.00 72.88 183 LEU A N 1
ATOM 1362 C CA . LEU A 1 183 ? -21.541 -1.229 1.829 1.00 72.88 183 LEU A CA 1
ATOM 1363 C C . LEU A 1 183 ? -22.420 -2.444 1.541 1.00 72.88 183 LEU A C 1
ATOM 1365 O O . LEU A 1 183 ? -23.617 -2.327 1.265 1.00 72.88 183 LEU A O 1
ATOM 1369 N N . VAL A 1 184 ? -21.805 -3.618 1.586 1.00 73.31 184 VAL A N 1
ATOM 1370 C CA . VAL A 1 184 ? -22.474 -4.906 1.484 1.00 73.31 184 VAL A CA 1
ATOM 1371 C C . VAL A 1 184 ? -22.342 -5.583 2.837 1.00 73.31 184 VAL A C 1
ATOM 1373 O O . VAL A 1 184 ? -21.257 -5.978 3.263 1.00 73.31 184 VAL A O 1
ATOM 1376 N N . ARG A 1 185 ? -23.470 -5.743 3.528 1.00 68.50 185 ARG A N 1
ATOM 1377 C CA . ARG A 1 185 ? -23.498 -6.553 4.744 1.00 68.50 185 ARG A CA 1
ATOM 1378 C C . ARG A 1 185 ? -23.335 -8.015 4.369 1.00 68.50 185 ARG A C 1
ATOM 1380 O O . ARG A 1 185 ? -24.200 -8.585 3.708 1.00 68.50 185 ARG A O 1
ATOM 1387 N N . ASN A 1 186 ? -22.239 -8.614 4.815 1.00 66.75 186 ASN A N 1
ATOM 1388 C CA . ASN A 1 186 ? -22.030 -10.048 4.751 1.00 66.75 186 ASN A CA 1
ATOM 1389 C C . ASN A 1 186 ? -21.730 -10.546 6.163 1.00 66.75 186 ASN A C 1
ATOM 1391 O O . ASN A 1 186 ? -20.632 -10.369 6.669 1.00 66.75 186 ASN A O 1
ATOM 1395 N N . THR A 1 187 ? -22.716 -11.178 6.793 1.00 65.38 187 THR A N 1
ATOM 1396 C CA . THR A 1 187 ? -22.609 -11.681 8.170 1.00 65.38 187 THR A CA 1
ATOM 1397 C C . THR A 1 187 ? -21.656 -12.869 8.318 1.00 65.38 187 THR A C 1
ATOM 1399 O O . THR A 1 187 ? -21.410 -13.299 9.439 1.00 65.38 187 THR A O 1
ATOM 1402 N N . GLY A 1 188 ? -21.157 -13.433 7.212 1.00 70.12 188 GLY A N 1
ATOM 1403 C CA . GLY A 1 188 ? -20.179 -14.521 7.222 1.00 70.12 188 GLY A CA 1
ATOM 1404 C C . GLY A 1 188 ? -18.723 -14.054 7.173 1.00 70.12 188 GLY A C 1
ATOM 1405 O O . GLY A 1 188 ? -17.836 -14.867 7.408 1.00 70.12 188 GLY A O 1
ATOM 1406 N N . LEU A 1 189 ? -18.462 -12.777 6.872 1.00 75.88 189 LEU A N 1
ATOM 1407 C CA . LEU A 1 189 ? -17.105 -12.238 6.841 1.00 75.88 189 LEU A CA 1
ATOM 1408 C C . LEU A 1 189 ? -16.728 -11.649 8.200 1.00 75.88 189 LEU A C 1
ATOM 1410 O O . LEU A 1 189 ? -17.499 -10.956 8.856 1.00 75.88 189 LEU A O 1
ATOM 1414 N N . THR A 1 190 ? -15.502 -11.935 8.609 1.00 77.81 190 THR A N 1
ATOM 1415 C CA . THR A 1 190 ? -14.880 -11.453 9.846 1.00 77.81 190 THR A CA 1
ATOM 1416 C C . THR A 1 190 ? -13.486 -10.930 9.518 1.00 77.81 190 THR A C 1
ATOM 1418 O O . THR A 1 190 ? -12.940 -11.241 8.458 1.00 77.81 190 THR A O 1
ATOM 1421 N N . GLN A 1 191 ? -12.864 -10.197 10.441 1.00 77.00 191 GLN A N 1
ATOM 1422 C CA . GLN A 1 191 ? -11.486 -9.715 10.280 1.00 77.00 191 GLN A CA 1
ATOM 1423 C C . GLN A 1 191 ? -10.444 -10.837 10.094 1.00 77.00 191 GLN A C 1
ATOM 1425 O O . GLN A 1 191 ? -9.338 -10.577 9.623 1.00 77.00 191 GLN A O 1
ATOM 1430 N N . GLU A 1 192 ? -10.779 -12.082 10.444 1.00 82.00 192 GLU A N 1
ATOM 1431 C CA . GLU A 1 192 ? -9.900 -13.240 10.238 1.00 82.00 192 GLU A CA 1
ATOM 1432 C C . GLU A 1 192 ? -9.786 -13.632 8.759 1.00 82.00 192 GLU A C 1
ATOM 1434 O O . GLU A 1 192 ? -8.794 -14.236 8.349 1.00 82.00 192 GLU A O 1
ATOM 1439 N N . HIS A 1 193 ? -10.778 -13.266 7.946 1.00 85.81 193 HIS A N 1
ATOM 1440 C CA . HIS A 1 193 ? -10.785 -13.544 6.517 1.00 85.81 193 HIS A CA 1
ATOM 1441 C C . HIS A 1 193 ? -9.822 -12.602 5.811 1.00 85.81 193 HIS A C 1
ATOM 1443 O O . HIS A 1 193 ? -10.028 -11.397 5.837 1.00 85.81 193 HIS A O 1
ATOM 1449 N N . ARG A 1 194 ? -8.783 -13.113 5.150 1.00 87.38 194 ARG A N 1
ATOM 1450 C CA . ARG A 1 194 ? -7.802 -12.255 4.463 1.00 87.38 194 ARG A CA 1
ATOM 1451 C C . ARG A 1 194 ? -8.173 -12.067 3.005 1.00 87.38 194 ARG A C 1
ATOM 1453 O O . ARG A 1 194 ? -8.280 -13.044 2.269 1.00 87.38 194 ARG A O 1
ATOM 1460 N N . MET A 1 195 ? -8.370 -10.814 2.605 1.00 89.00 195 MET A N 1
ATOM 1461 C CA . MET A 1 195 ? -8.771 -10.442 1.251 1.00 89.00 195 MET A CA 1
ATOM 1462 C C . MET A 1 195 ? -7.565 -10.410 0.312 1.00 89.00 195 MET A C 1
ATOM 1464 O O . MET A 1 195 ? -6.507 -9.890 0.662 1.00 89.00 195 MET A O 1
ATOM 1468 N N . PHE A 1 196 ? -7.726 -10.920 -0.907 1.00 87.50 196 PHE A N 1
ATOM 1469 C CA . PHE A 1 196 ? -6.714 -10.811 -1.958 1.00 87.50 196 PHE A CA 1
ATOM 1470 C C . PHE A 1 196 ? -7.333 -10.857 -3.360 1.00 87.50 196 PHE A C 1
ATOM 1472 O O . PHE A 1 196 ? -8.458 -11.319 -3.564 1.00 87.50 196 PHE A O 1
ATOM 1479 N N . ALA A 1 197 ? -6.590 -10.371 -4.350 1.00 86.62 197 ALA A N 1
ATOM 1480 C CA . ALA A 1 197 ? -6.996 -10.376 -5.746 1.00 86.62 197 ALA A CA 1
ATOM 1481 C C . ALA A 1 197 ? -6.179 -11.399 -6.543 1.00 86.62 197 ALA A C 1
ATOM 1483 O O . ALA A 1 197 ? -4.966 -11.512 -6.386 1.00 86.62 197 ALA A O 1
ATOM 1484 N N . LEU A 1 198 ? -6.860 -12.116 -7.432 1.00 83.69 198 LEU A N 1
ATOM 1485 C CA . LEU A 1 198 ? -6.275 -12.962 -8.472 1.00 83.69 198 LEU A CA 1
ATOM 1486 C C . LEU A 1 198 ? -6.801 -12.488 -9.838 1.00 83.69 198 LEU A C 1
ATOM 1488 O O . LEU A 1 198 ? -7.825 -11.799 -9.875 1.00 83.69 198 LEU A O 1
ATOM 1492 N N . PRO A 1 199 ? -6.204 -12.902 -10.973 1.00 79.19 199 PRO A N 1
ATOM 1493 C CA . PRO A 1 199 ? -6.716 -12.540 -12.302 1.00 79.19 199 PRO A CA 1
ATOM 1494 C C . PRO A 1 199 ? -8.201 -12.893 -12.505 1.00 79.19 199 PRO A C 1
ATOM 1496 O O . PRO A 1 199 ? -8.940 -12.184 -13.180 1.00 79.19 199 PRO A O 1
ATOM 1499 N N . ALA A 1 200 ? -8.676 -13.964 -11.858 1.00 78.38 200 ALA A N 1
ATOM 1500 C CA . ALA A 1 200 ? -10.075 -14.388 -11.905 1.00 78.38 200 ALA A CA 1
ATOM 1501 C C . ALA A 1 200 ? -11.033 -13.516 -11.063 1.00 78.38 200 ALA A C 1
ATOM 1503 O O . ALA A 1 200 ? -12.252 -13.677 -11.154 1.00 78.38 200 ALA A O 1
ATOM 1504 N N . GLY A 1 201 ? -10.527 -12.606 -10.228 1.00 85.56 201 GLY A N 1
ATOM 1505 C CA . GLY A 1 201 ? -11.331 -11.689 -9.426 1.00 85.56 201 GLY A CA 1
ATOM 1506 C C . GLY A 1 201 ? -10.883 -11.587 -7.971 1.00 85.56 201 GLY A C 1
ATOM 1507 O O . GLY A 1 201 ? -9.735 -11.848 -7.617 1.00 85.56 201 GLY A O 1
ATOM 1508 N N . LEU A 1 202 ? -11.817 -11.179 -7.121 1.00 89.06 202 LEU A N 1
ATOM 1509 C CA . LEU A 1 202 ? -11.583 -10.933 -5.702 1.00 89.06 202 LEU A CA 1
ATOM 1510 C C . LEU A 1 202 ? -11.865 -12.195 -4.890 1.00 89.06 202 LEU A C 1
ATOM 1512 O O . LEU A 1 202 ? -12.826 -12.913 -5.173 1.00 89.06 202 LEU A O 1
ATOM 1516 N N . HIS A 1 203 ? -11.026 -12.459 -3.898 1.00 89.88 203 HIS A N 1
ATOM 1517 C CA . HIS A 1 203 ? -11.070 -13.662 -3.082 1.00 89.88 203 HIS A CA 1
ATOM 1518 C C . HIS A 1 203 ? -10.847 -13.316 -1.613 1.00 89.88 203 HIS A C 1
ATOM 1520 O O . HIS A 1 203 ? -10.310 -12.257 -1.281 1.00 89.88 203 HIS A O 1
ATOM 1526 N N . TYR A 1 204 ? -11.234 -14.239 -0.745 1.00 88.75 204 TYR A N 1
ATOM 1527 C CA . TYR A 1 204 ? -10.791 -14.251 0.637 1.00 88.75 204 TYR A CA 1
ATOM 1528 C C . TYR A 1 204 ? -10.324 -15.648 1.029 1.00 88.75 204 TYR A C 1
ATOM 1530 O O . TYR A 1 204 ? -10.796 -16.644 0.475 1.00 88.75 204 TYR A O 1
ATOM 1538 N N . SER A 1 205 ? -9.404 -15.719 1.987 1.00 86.94 205 SER A N 1
ATOM 1539 C CA . SER A 1 205 ? -9.000 -16.977 2.612 1.00 86.94 205 SER A CA 1
ATOM 1540 C C . SER A 1 205 ? -9.445 -17.047 4.062 1.00 86.94 205 SER A C 1
ATOM 1542 O O . SER A 1 205 ? -9.310 -16.061 4.791 1.00 86.94 205 SER A O 1
ATOM 1544 N N . TYR A 1 206 ? -9.889 -18.228 4.482 1.00 81.25 206 TYR A N 1
ATOM 1545 C CA . TYR A 1 206 ? -10.156 -18.571 5.877 1.00 81.25 206 TYR A CA 1
ATOM 1546 C C . TYR A 1 206 ? -9.577 -19.955 6.176 1.00 81.25 206 TYR A C 1
ATOM 1548 O O . TYR A 1 206 ? -9.986 -20.954 5.586 1.00 81.25 206 TYR A O 1
ATOM 1556 N N . GLY A 1 207 ? -8.566 -20.019 7.045 1.00 80.94 207 GLY A N 1
ATOM 1557 C CA . GLY A 1 207 ? -7.798 -21.250 7.240 1.00 80.94 207 GLY A CA 1
ATOM 1558 C C . GLY A 1 207 ? -7.135 -21.711 5.935 1.00 80.94 207 GLY A C 1
ATOM 1559 O O . GLY A 1 207 ? -6.262 -21.024 5.411 1.00 80.94 207 GLY A O 1
ATOM 1560 N N . GLN A 1 208 ? -7.542 -22.876 5.420 1.00 81.06 208 GLN A N 1
ATOM 1561 C CA . GLN A 1 208 ? -7.048 -23.429 4.147 1.00 81.06 208 GLN A CA 1
ATOM 1562 C C . GLN A 1 208 ? -7.989 -23.187 2.960 1.00 81.06 208 GLN A C 1
ATOM 1564 O O . GLN A 1 208 ? -7.645 -23.519 1.826 1.00 81.06 208 GLN A O 1
ATOM 1569 N N . GLU A 1 209 ? -9.173 -22.626 3.197 1.00 83.94 209 GLU A N 1
ATOM 1570 C CA . GLU A 1 209 ? -10.150 -22.397 2.142 1.00 83.94 209 GLU A CA 1
ATOM 1571 C C . GLU A 1 209 ? -9.889 -21.069 1.437 1.00 83.94 209 GLU A C 1
ATOM 1573 O O . GLU A 1 209 ? -9.593 -20.057 2.075 1.00 83.94 209 GLU A O 1
ATOM 1578 N N . VAL A 1 210 ? -10.035 -21.074 0.112 1.00 84.50 210 VAL A N 1
ATOM 1579 C CA . VAL A 1 210 ? -10.011 -19.882 -0.738 1.00 84.50 210 VAL A CA 1
ATOM 1580 C C . VAL A 1 210 ? -11.360 -19.763 -1.426 1.00 84.50 210 VAL A C 1
ATOM 1582 O O . VAL A 1 210 ? -11.760 -20.649 -2.182 1.00 84.50 210 VAL A O 1
ATOM 1585 N N . VAL A 1 211 ? -12.051 -18.650 -1.194 1.00 86.81 211 VAL A N 1
ATOM 1586 C CA . VAL A 1 211 ? -13.400 -18.414 -1.712 1.00 86.81 211 VAL A CA 1
ATOM 1587 C C . VAL A 1 211 ? -13.395 -17.207 -2.635 1.00 86.81 211 VAL A C 1
ATOM 1589 O O . VAL A 1 211 ? -12.863 -16.149 -2.304 1.00 86.81 211 VAL A O 1
ATOM 1592 N N . ARG A 1 212 ? -14.012 -17.353 -3.811 1.00 87.44 212 ARG A N 1
ATOM 1593 C CA . ARG A 1 212 ? -14.196 -16.259 -4.770 1.00 87.44 212 ARG A CA 1
ATOM 1594 C C . ARG A 1 212 ? -15.417 -15.424 -4.406 1.00 87.44 212 ARG A C 1
ATOM 1596 O O . ARG A 1 212 ? -16.526 -15.941 -4.280 1.00 87.44 212 ARG A O 1
ATOM 1603 N N . ILE A 1 213 ? -15.232 -14.113 -4.347 1.00 84.31 213 ILE A N 1
ATOM 1604 C CA . ILE A 1 213 ? -16.310 -13.150 -4.141 1.00 84.31 213 ILE A CA 1
ATOM 1605 C C . ILE A 1 213 ? -17.019 -12.939 -5.474 1.00 84.31 213 ILE A C 1
ATOM 1607 O O . ILE A 1 213 ? -16.449 -12.417 -6.434 1.00 84.31 213 ILE A O 1
ATOM 1611 N N . SER A 1 214 ? -18.280 -13.355 -5.530 1.00 79.31 214 SER A N 1
ATOM 1612 C CA . SER A 1 214 ? -19.139 -13.147 -6.693 1.00 79.31 214 SER A CA 1
ATOM 1613 C C . SER A 1 214 ? -20.030 -11.935 -6.460 1.00 79.31 214 SER A C 1
ATOM 1615 O O . SER A 1 214 ? -20.911 -11.958 -5.605 1.00 79.31 214 SER A O 1
ATOM 1617 N N . MET A 1 215 ? -19.818 -10.879 -7.241 1.00 69.00 215 MET A N 1
ATOM 1618 C CA . MET A 1 215 ? -20.716 -9.729 -7.272 1.00 69.00 215 MET A CA 1
ATOM 1619 C C . MET A 1 215 ? -21.798 -10.002 -8.319 1.00 69.00 215 MET A C 1
ATOM 1621 O O . MET A 1 215 ? -21.505 -10.047 -9.512 1.00 69.00 215 MET A O 1
ATOM 1625 N N . ARG A 1 216 ? -23.040 -10.245 -7.880 1.00 60.16 216 ARG A N 1
ATOM 1626 C CA . ARG A 1 216 ? -24.193 -10.235 -8.792 1.00 60.16 216 ARG A CA 1
ATOM 1627 C C . ARG A 1 216 ? -24.527 -8.778 -9.119 1.00 60.16 216 ARG A C 1
ATOM 1629 O O . ARG A 1 216 ? -24.535 -7.951 -8.206 1.00 60.16 216 ARG A O 1
ATOM 1636 N N . ALA A 1 217 ? -24.718 -8.501 -10.409 1.00 50.62 217 ALA A N 1
ATOM 1637 C CA . ALA A 1 217 ? -25.140 -7.198 -10.917 1.00 50.62 217 ALA A CA 1
ATOM 1638 C C . ALA A 1 217 ? -26.504 -6.794 -10.342 1.00 50.62 217 ALA A C 1
ATOM 1640 O O . ALA A 1 217 ? -27.353 -7.702 -10.177 1.00 50.62 217 ALA A O 1
#

Nearest PDB structures (foldseek):
  4h5j-assembly1_A  TM=3.964E-01  e=9.788E-04  Saccharomyces cerevisiae
  3eu7-assembly1_A  TM=2.765E-01  e=1.135E-01  Homo sapiens
  7qwk-assembly7_G  TM=7.665E-01  e=9.237E+00  Homo sapiens

Sequence (217 aa):
MSTTKDAKLLPSLAQRLVTFGNRLFAVNAHSDRGLTEIAVDPMGPHTVLSVRASWPFLAQASTVFATMAVFDALGTPFLVLPAGDSVRVDKASGLAAYRLVDAFMVSPDHVLVLAYGRKDGQTYRLTLTRGGAQHGFEITAIEPTDEMTLNVTVNEQGIGVEVLANGELAVFSAKQVGGNSKLVRNTGLTQEHRMFALPAGLHYSYGQEVVRISMRA

Solvent-accessible surface area (backbone atoms only — not comparable to full-atom values): 12404 Å² total; per-residue (Å²): 138,81,83,77,72,79,73,80,69,80,92,59,81,53,78,42,78,47,48,42,74,97,43,43,30,36,32,21,71,90,40,74,52,6,35,29,35,49,38,81,43,79,57,84,99,40,81,43,80,43,81,70,51,68,40,77,30,63,46,87,46,37,52,79,40,65,34,33,34,40,36,52,58,95,73,42,30,26,41,39,37,70,43,89,99,44,74,44,80,37,48,25,60,71,51,52,57,43,45,78,69,34,47,42,57,65,36,92,55,34,36,42,35,31,26,31,33,71,88,76,68,46,41,30,39,34,36,31,35,52,48,63,97,84,62,24,35,39,75,77,42,81,39,83,45,90,72,77,66,82,40,52,31,54,30,98,89,31,48,27,42,31,54,40,96,88,22,34,34,38,36,34,45,48,82,39,88,89,44,80,61,49,76,41,86,38,94,86,48,48,80,79,44,46,46,41,53,49,99,94,39,44,33,36,33,52,94,90,48,76,47,75,63,80,83,80,133

Mean predicted aligned error: 8.69 Å

Secondary structure (DSSP, 8-state):
---------------EEEEETTEEEEE-TTSTB-EEEEEEEEETTEEEEEEEEEE-B-GGGEEE-SS-EEEEETTEEEEEEEETTEEEEEE-GGGGGEEEEEEEEEETTEEEEEEEETTT--EEEEEEEE-HHHH-EEEEEEEE----S--EEE-TTSEEEEE-TTS-EEEEETTSTT---EEE--TT--TTSEEEEETTEEEEEETTEEEE-----

Radius of gyration: 19.16 Å; Cα contacts (8 Å, |Δi|>4): 469; chains: 1; boundin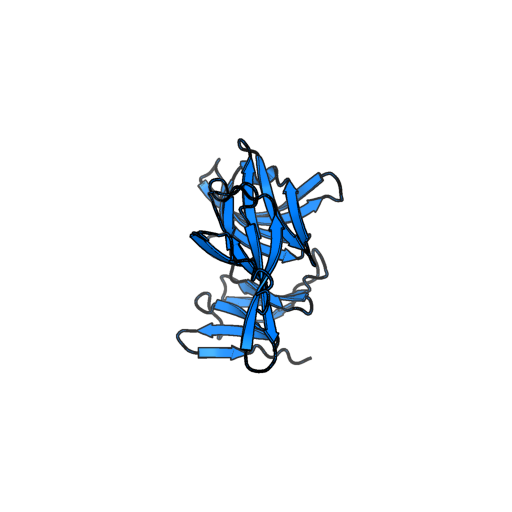g box: 58×45×52 Å